Protein AF-A0A2M7T6T7-F1 (afdb_monomer_lite)

pLDDT: mean 86.59, std 16.31, range [32.03, 98.5]

Organism: NCBI:txid1973895

Structure (mmCIF, N/CA/C/O backbone):
data_AF-A0A2M7T6T7-F1
#
_entry.id   AF-A0A2M7T6T7-F1
#
loop_
_atom_site.group_PDB
_atom_site.id
_atom_site.type_symbol
_atom_site.label_atom_id
_atom_site.label_alt_id
_atom_site.label_comp_id
_atom_site.label_asym_id
_atom_site.label_entity_id
_atom_site.label_seq_id
_atom_site.pdbx_PDB_ins_code
_atom_site.Cartn_x
_atom_site.Cartn_y
_atom_site.Cartn_z
_atom_site.occupancy
_atom_site.B_iso_or_equiv
_atom_site.auth_seq_id
_atom_site.auth_comp_id
_atom_site.auth_asym_id
_atom_site.auth_atom_id
_atom_site.pdbx_PDB_model_num
ATOM 1 N N . MET A 1 1 ? 26.598 -5.540 -12.749 1.00 89.06 1 MET A N 1
ATOM 2 C CA . MET A 1 1 ? 27.228 -5.932 -11.466 1.00 89.06 1 MET A CA 1
ATOM 3 C C . MET A 1 1 ? 27.464 -4.712 -10.581 1.00 89.06 1 MET A C 1
ATOM 5 O O . MET A 1 1 ? 27.895 -3.684 -11.086 1.00 89.06 1 MET A O 1
ATOM 9 N N . ILE A 1 2 ? 27.195 -4.825 -9.278 1.00 93.62 2 ILE A N 1
ATOM 10 C CA . ILE A 1 2 ? 27.361 -3.770 -8.261 1.00 93.62 2 ILE A CA 1
ATOM 11 C C . ILE A 1 2 ? 28.277 -4.297 -7.150 1.00 93.62 2 ILE A C 1
ATOM 13 O O . ILE A 1 2 ? 28.173 -5.461 -6.772 1.00 93.62 2 ILE A O 1
ATOM 17 N N . ARG A 1 3 ? 29.182 -3.461 -6.634 1.00 94.56 3 ARG A N 1
ATOM 18 C CA . ARG A 1 3 ? 30.083 -3.797 -5.521 1.00 94.56 3 ARG A CA 1
ATOM 19 C C . ARG A 1 3 ? 29.705 -2.957 -4.305 1.00 94.56 3 ARG A C 1
ATOM 21 O O . ARG A 1 3 ? 29.697 -1.737 -4.412 1.00 94.56 3 ARG A O 1
ATOM 28 N N . PHE A 1 4 ? 29.449 -3.608 -3.176 1.00 93.88 4 PHE A N 1
ATOM 29 C CA . PHE A 1 4 ? 29.217 -2.954 -1.891 1.00 93.88 4 PHE A CA 1
ATOM 30 C C . PHE A 1 4 ? 30.425 -3.143 -0.972 1.00 93.88 4 PHE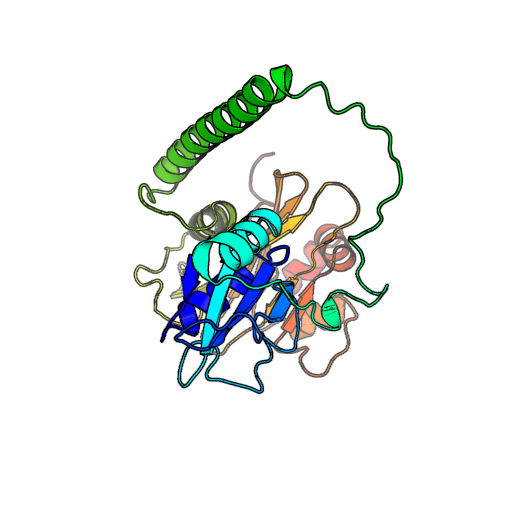 A C 1
ATOM 32 O O . PHE A 1 4 ? 30.908 -4.266 -0.786 1.00 93.88 4 PHE A O 1
ATOM 39 N N . GLU A 1 5 ? 30.903 -2.033 -0.416 1.00 92.12 5 GLU A N 1
ATOM 40 C CA . GLU A 1 5 ? 32.038 -1.936 0.500 1.00 92.12 5 GLU A CA 1
ATOM 41 C C . GLU A 1 5 ? 31.729 -0.834 1.522 1.00 92.12 5 GLU A C 1
ATOM 43 O O . GLU A 1 5 ? 31.463 0.297 1.130 1.00 92.12 5 GLU A O 1
ATOM 48 N N . ASN A 1 6 ? 31.776 -1.157 2.817 1.00 88.75 6 ASN A N 1
ATOM 49 C CA . ASN A 1 6 ? 31.400 -0.268 3.925 1.00 88.75 6 ASN A CA 1
ATOM 50 C C . ASN A 1 6 ? 29.967 0.298 3.865 1.00 88.75 6 ASN A C 1
ATOM 52 O O . ASN A 1 6 ? 29.710 1.360 4.426 1.00 88.75 6 ASN A O 1
ATOM 56 N N . ASP A 1 7 ? 29.040 -0.407 3.219 1.00 89.94 7 ASP A N 1
ATOM 57 C CA . ASP A 1 7 ? 27.652 0.023 3.046 1.00 89.94 7 ASP A CA 1
ATOM 58 C C . ASP A 1 7 ? 26.679 -1.160 3.170 1.00 89.94 7 ASP A C 1
ATOM 60 O O . ASP A 1 7 ? 26.145 -1.700 2.195 1.00 89.94 7 ASP A O 1
ATOM 64 N N . ASP A 1 8 ? 26.478 -1.596 4.415 1.00 88.38 8 ASP A N 1
ATOM 65 C CA . ASP A 1 8 ? 25.561 -2.689 4.739 1.00 88.38 8 ASP A CA 1
ATOM 66 C C . ASP A 1 8 ? 24.109 -2.325 4.411 1.00 88.38 8 ASP A C 1
ATOM 68 O O . ASP A 1 8 ? 23.347 -3.193 3.991 1.00 88.38 8 ASP A O 1
ATOM 72 N N . ASN A 1 9 ? 23.731 -1.052 4.556 1.00 87.75 9 ASN A N 1
ATOM 73 C CA . ASN A 1 9 ? 22.364 -0.595 4.324 1.00 87.75 9 ASN A CA 1
ATOM 74 C C . ASN A 1 9 ? 21.996 -0.677 2.840 1.00 87.75 9 ASN A C 1
ATOM 76 O O . ASN A 1 9 ? 20.943 -1.223 2.499 1.00 87.75 9 ASN A O 1
ATOM 80 N N . ALA A 1 10 ? 22.864 -0.193 1.948 1.00 85.88 10 ALA A N 1
ATOM 81 C CA . ALA A 1 10 ? 22.625 -0.291 0.512 1.00 85.88 10 ALA A CA 1
ATOM 82 C C . ALA A 1 10 ? 22.675 -1.745 0.029 1.00 85.88 10 ALA A C 1
ATOM 84 O O . ALA A 1 10 ? 21.872 -2.139 -0.817 1.00 85.88 10 ALA A O 1
ATOM 85 N N . TYR A 1 11 ? 23.558 -2.567 0.603 1.00 92.81 11 TYR A N 1
ATOM 86 C CA . TYR A 1 11 ? 23.600 -3.997 0.310 1.00 92.81 11 TYR A CA 1
ATOM 87 C C . TYR A 1 11 ? 22.307 -4.716 0.723 1.00 92.81 11 TYR A C 1
ATOM 89 O O . TYR A 1 11 ? 21.740 -5.451 -0.084 1.00 92.81 11 TYR A O 1
ATOM 97 N N . LEU A 1 12 ? 21.808 -4.494 1.944 1.00 90.81 12 LEU A N 1
ATOM 98 C CA . LEU A 1 12 ? 20.558 -5.103 2.412 1.00 90.81 12 LEU A CA 1
ATOM 99 C C . LEU A 1 12 ? 19.360 -4.627 1.582 1.00 90.81 12 LEU A C 1
ATOM 101 O O . LEU A 1 12 ? 18.568 -5.456 1.140 1.00 90.81 12 LEU A O 1
ATOM 105 N N . SER A 1 13 ? 19.300 -3.331 1.261 1.00 89.31 13 SER A N 1
ATOM 106 C CA . SER A 1 13 ? 18.282 -2.776 0.357 1.00 89.31 13 SER A CA 1
ATOM 107 C C . SER A 1 13 ? 18.338 -3.440 -1.024 1.00 89.31 13 SER A C 1
ATOM 109 O O . SER A 1 13 ? 17.310 -3.748 -1.627 1.00 89.31 13 SER A O 1
ATOM 111 N N . TRP A 1 14 ? 19.544 -3.716 -1.536 1.00 93.50 14 TRP A N 1
ATOM 112 C CA . TRP A 1 14 ? 19.712 -4.429 -2.799 1.00 93.50 14 TRP A CA 1
ATOM 113 C C . TRP A 1 14 ? 19.166 -5.857 -2.727 1.00 93.50 14 TRP A C 1
ATOM 115 O O . TRP A 1 14 ? 18.502 -6.276 -3.671 1.00 93.50 14 TRP A O 1
ATOM 125 N N . LEU A 1 15 ? 19.387 -6.592 -1.631 1.00 90.19 15 LEU A N 1
ATOM 126 C CA . LEU A 1 15 ? 18.824 -7.939 -1.462 1.00 90.19 15 LEU A CA 1
ATOM 127 C C . LEU A 1 15 ? 17.291 -7.932 -1.479 1.00 90.19 15 LEU A C 1
ATOM 129 O O . LEU A 1 15 ? 16.695 -8.799 -2.116 1.00 90.19 15 LEU A O 1
ATOM 133 N N . GLU A 1 16 ? 16.669 -6.963 -0.804 1.00 88.62 16 GLU A N 1
ATOM 134 C CA . GLU A 1 16 ? 15.207 -6.819 -0.743 1.00 88.62 16 GLU A CA 1
ATOM 135 C C . GLU A 1 16 ? 14.606 -6.528 -2.120 1.00 88.62 16 GLU A C 1
ATOM 137 O O . GLU A 1 16 ? 13.620 -7.149 -2.513 1.00 88.62 16 GLU A O 1
ATOM 142 N N . MET A 1 17 ? 15.243 -5.646 -2.894 1.00 83.25 17 MET A N 1
ATOM 143 C CA . MET A 1 17 ? 14.801 -5.307 -4.250 1.00 83.25 17 MET A CA 1
ATOM 144 C C . MET A 1 17 ? 15.094 -6.405 -5.285 1.00 83.25 17 MET A C 1
ATOM 146 O O . MET A 1 17 ? 14.507 -6.399 -6.365 1.00 83.25 17 MET A O 1
ATOM 150 N N . ASN A 1 18 ? 16.006 -7.340 -4.992 1.00 86.31 18 ASN A N 1
ATOM 151 C CA . ASN A 1 18 ? 16.518 -8.316 -5.959 1.00 86.31 18 ASN A CA 1
ATOM 152 C C . ASN A 1 18 ? 16.485 -9.759 -5.412 1.00 86.31 18 ASN A C 1
ATOM 154 O O . ASN A 1 18 ? 17.525 -10.422 -5.372 1.00 86.31 18 ASN A O 1
ATOM 158 N N . PRO A 1 19 ? 15.314 -10.307 -5.029 1.00 88.94 19 PRO A N 1
ATOM 159 C CA . PRO A 1 19 ? 15.222 -11.610 -4.357 1.00 88.94 19 PRO A CA 1
ATOM 160 C C . PRO A 1 19 ? 15.710 -12.797 -5.207 1.00 88.94 19 PRO A C 1
ATOM 162 O O . PRO A 1 19 ? 16.133 -13.820 -4.659 1.00 88.94 19 PRO A O 1
ATOM 165 N N . SER A 1 20 ? 15.688 -12.667 -6.537 1.00 85.19 20 SER A N 1
ATOM 166 C CA . SER A 1 20 ? 16.219 -13.649 -7.496 1.00 85.19 20 SER A CA 1
ATOM 167 C C . SER A 1 20 ? 17.680 -13.402 -7.901 1.00 85.19 20 SER A C 1
ATOM 169 O O . SER A 1 20 ? 18.218 -14.142 -8.724 1.00 85.19 20 SER A O 1
ATOM 171 N N . GLY A 1 21 ? 18.330 -12.381 -7.336 1.00 91.69 21 GLY A N 1
ATOM 172 C CA . GLY A 1 21 ? 19.705 -12.009 -7.649 1.00 91.69 21 GLY A CA 1
ATOM 173 C C . GLY A 1 21 ? 20.760 -12.950 -7.064 1.00 91.69 21 GLY A C 1
ATOM 174 O O . GLY A 1 21 ? 20.482 -13.864 -6.281 1.00 91.69 21 GLY A O 1
ATOM 175 N N . PHE A 1 22 ? 22.011 -12.690 -7.429 1.00 96.25 22 PHE A N 1
ATOM 176 C CA . PHE A 1 22 ? 23.188 -13.443 -7.016 1.00 96.25 22 PHE A CA 1
ATOM 177 C C . PHE A 1 22 ? 24.194 -12.541 -6.312 1.00 96.25 22 PHE A C 1
ATOM 179 O O . PHE A 1 22 ? 24.406 -11.390 -6.698 1.00 96.25 22 PHE A O 1
ATOM 186 N N . VAL A 1 23 ? 24.858 -13.097 -5.303 1.00 97.06 23 VAL A N 1
ATOM 187 C CA . VAL A 1 23 ? 25.840 -12.385 -4.484 1.00 97.06 23 VAL A CA 1
ATOM 188 C C . VAL A 1 23 ? 27.099 -13.223 -4.363 1.00 97.06 23 VAL A C 1
ATOM 190 O O . VAL A 1 23 ? 27.044 -14.376 -3.936 1.00 97.06 23 VAL A O 1
ATOM 193 N N . VAL A 1 24 ? 28.244 -12.633 -4.689 1.00 97.25 24 VAL A N 1
ATOM 194 C CA . VAL A 1 24 ? 29.552 -13.168 -4.318 1.00 97.25 24 VAL A CA 1
ATOM 195 C C . VAL A 1 24 ? 29.993 -12.507 -3.022 1.00 97.25 24 VAL A C 1
ATOM 197 O O . VAL A 1 24 ? 30.137 -11.287 -2.953 1.00 97.25 24 VAL A O 1
ATOM 200 N N . ASN A 1 25 ? 30.214 -13.323 -1.999 1.00 95.88 25 ASN A N 1
ATOM 201 C CA . ASN A 1 25 ? 30.942 -12.937 -0.803 1.00 95.88 25 ASN A CA 1
ATOM 202 C C . ASN A 1 25 ? 32.435 -13.197 -1.018 1.00 95.88 25 ASN A C 1
ATOM 204 O O . ASN A 1 25 ? 32.828 -14.336 -1.284 1.00 95.88 25 ASN A O 1
ATOM 208 N N . CYS A 1 26 ? 33.256 -12.162 -0.880 1.00 93.69 26 CYS A N 1
ATOM 209 C CA . CYS A 1 26 ? 34.708 -12.267 -0.992 1.00 93.69 26 CYS A CA 1
ATOM 210 C C . CYS A 1 26 ? 35.413 -11.252 -0.086 1.00 93.69 26 CYS A C 1
ATOM 212 O O . CYS A 1 26 ? 34.780 -10.359 0.474 1.00 93.69 26 CYS A O 1
ATOM 214 N N . GLU A 1 27 ? 36.723 -11.414 0.086 1.00 92.38 27 GLU A N 1
ATOM 215 C CA . GLU A 1 27 ? 37.556 -10.457 0.822 1.00 92.38 27 GLU A CA 1
ATOM 216 C C . GLU A 1 27 ? 37.630 -9.101 0.096 1.00 92.38 27 GLU A C 1
ATOM 218 O O . GLU A 1 27 ? 37.475 -9.039 -1.128 1.00 92.38 27 GLU A O 1
ATOM 223 N N . ARG A 1 28 ? 37.934 -8.016 0.829 1.00 89.88 28 ARG A N 1
ATOM 224 C CA . ARG A 1 28 ? 38.104 -6.654 0.272 1.00 89.88 28 ARG A CA 1
ATOM 225 C C . ARG A 1 28 ? 38.995 -6.605 -0.954 1.00 89.88 28 ARG A C 1
ATOM 227 O O . ARG A 1 28 ? 38.689 -5.878 -1.900 1.00 89.88 28 ARG A O 1
ATOM 234 N N . ASN A 1 29 ? 40.076 -7.376 -0.897 1.00 91.00 29 ASN A N 1
ATOM 235 C CA . ASN A 1 29 ? 40.926 -7.683 -2.028 1.00 91.00 29 ASN A CA 1
ATOM 236 C C . ASN A 1 29 ? 40.618 -9.122 -2.475 1.00 91.00 29 ASN A C 1
ATOM 238 O O . ASN A 1 29 ? 41.132 -10.058 -1.858 1.00 91.00 29 ASN A O 1
ATOM 242 N N . PRO A 1 30 ? 39.747 -9.322 -3.483 1.00 93.00 30 PRO A N 1
ATOM 243 C CA . PRO A 1 30 ? 39.288 -10.649 -3.869 1.00 93.00 30 PRO A CA 1
ATOM 244 C C . PRO A 1 30 ? 40.453 -11.560 -4.242 1.00 93.00 30 PRO A C 1
ATOM 246 O O . PRO A 1 30 ? 41.302 -11.198 -5.055 1.00 93.00 30 PRO A O 1
ATOM 249 N N . LYS A 1 31 ? 40.465 -12.769 -3.682 1.00 92.25 31 LYS A N 1
ATOM 250 C CA . LYS A 1 31 ? 41.465 -13.795 -3.988 1.00 92.25 31 LYS A CA 1
ATOM 251 C C . LYS A 1 31 ? 40.818 -14.939 -4.767 1.00 92.25 31 LYS A C 1
ATOM 253 O O . LYS A 1 31 ? 39.682 -15.301 -4.454 1.00 92.25 31 LYS A O 1
ATOM 258 N N . PRO A 1 32 ? 41.534 -15.577 -5.712 1.00 92.31 32 PRO A N 1
ATOM 259 C CA . PRO A 1 32 ? 40.993 -16.673 -6.518 1.00 92.31 32 PRO A CA 1
ATOM 260 C C . PRO A 1 32 ? 40.346 -17.819 -5.730 1.00 92.31 32 PRO A C 1
ATOM 262 O O . PRO A 1 32 ? 39.422 -18.458 -6.224 1.00 92.31 32 PRO A O 1
ATOM 265 N N . HIS A 1 33 ? 40.832 -18.094 -4.516 1.00 91.38 33 HIS A N 1
ATOM 266 C CA . HIS A 1 33 ? 40.404 -19.238 -3.710 1.00 91.38 33 HIS A CA 1
ATOM 267 C C . HIS A 1 33 ? 39.197 -18.961 -2.801 1.00 91.38 33 HIS A C 1
ATOM 269 O O . HIS A 1 33 ? 38.687 -19.904 -2.196 1.00 91.38 33 HIS A O 1
ATOM 275 N N . TYR A 1 34 ? 38.738 -17.707 -2.690 1.00 92.75 34 TYR A N 1
ATOM 276 C CA . TYR A 1 34 ? 37.613 -17.335 -1.829 1.00 92.75 34 TYR A CA 1
ATOM 277 C C . TYR A 1 34 ? 36.631 -16.399 -2.546 1.00 92.75 34 TYR A C 1
ATOM 279 O O . TYR A 1 34 ? 36.646 -15.178 -2.382 1.00 92.75 34 TYR A O 1
ATOM 287 N N . LEU A 1 35 ? 35.760 -17.007 -3.356 1.00 95.44 35 LEU A N 1
ATOM 288 C CA . LEU A 1 35 ? 34.689 -16.346 -4.106 1.00 95.44 35 LEU A CA 1
ATOM 289 C C . LEU A 1 35 ? 33.374 -17.109 -3.897 1.00 95.44 35 LEU A C 1
ATOM 291 O O . LEU A 1 35 ? 32.955 -17.900 -4.744 1.00 95.44 35 LEU A O 1
ATOM 295 N N . MET A 1 36 ? 32.732 -16.918 -2.744 1.00 96.19 36 MET A N 1
ATOM 296 C CA . MET A 1 36 ? 31.560 -17.705 -2.352 1.00 96.19 36 MET A CA 1
ATOM 297 C C . MET A 1 36 ? 30.279 -17.142 -2.976 1.00 96.19 36 MET A C 1
ATOM 299 O O . MET A 1 36 ? 29.873 -16.027 -2.668 1.00 96.19 36 MET A O 1
ATOM 303 N N . LEU A 1 37 ? 29.617 -17.923 -3.825 1.00 96.19 37 LEU A N 1
ATOM 304 C CA . LEU A 1 37 ? 28.392 -17.555 -4.530 1.00 96.19 37 LEU A CA 1
ATOM 305 C C . LEU A 1 37 ? 27.136 -17.973 -3.757 1.00 96.19 37 LEU A C 1
ATOM 307 O O . LEU A 1 37 ? 26.978 -19.130 -3.362 1.00 96.19 37 LEU A O 1
ATOM 311 N N . HIS A 1 38 ? 26.204 -17.037 -3.634 1.00 95.38 38 HIS A N 1
ATOM 312 C CA . HIS A 1 38 ? 24.911 -17.183 -2.983 1.00 95.38 38 HIS A CA 1
ATOM 313 C C . HIS A 1 38 ? 23.775 -16.679 -3.885 1.00 95.38 38 HIS A C 1
ATOM 315 O O . HIS A 1 38 ? 23.988 -15.818 -4.738 1.00 95.38 38 HIS A O 1
ATOM 321 N N . THR A 1 39 ? 22.553 -17.154 -3.632 1.00 93.56 39 THR A N 1
ATOM 322 C CA . THR A 1 39 ? 21.327 -16.425 -3.995 1.00 93.56 39 THR A CA 1
ATOM 323 C C . THR A 1 39 ? 21.120 -15.243 -3.047 1.00 93.56 39 THR A C 1
ATOM 325 O O . THR A 1 39 ? 21.512 -15.325 -1.881 1.00 93.56 39 THR A O 1
ATOM 328 N N . ALA A 1 40 ? 20.451 -14.181 -3.497 1.00 92.88 40 ALA A N 1
ATOM 329 C CA . ALA A 1 40 ? 20.101 -13.031 -2.659 1.00 92.88 40 ALA A CA 1
ATOM 330 C C . ALA A 1 40 ? 19.228 -13.422 -1.449 1.00 92.88 40 ALA A C 1
ATOM 332 O O . ALA A 1 40 ? 19.389 -12.894 -0.353 1.00 92.88 40 ALA A O 1
ATOM 333 N N . SER A 1 41 ? 18.386 -14.447 -1.602 1.00 88.94 41 SER A N 1
ATOM 334 C CA . SER A 1 41 ? 17.572 -15.033 -0.528 1.00 88.94 41 SER A CA 1
ATOM 335 C C . SER A 1 41 ? 18.351 -15.898 0.480 1.00 88.94 41 SER A C 1
ATOM 337 O O . SER A 1 41 ? 17.767 -16.490 1.392 1.00 88.94 41 SER A O 1
ATOM 339 N N . CYS A 1 42 ? 19.672 -16.038 0.341 1.00 90.38 42 CYS A N 1
ATOM 340 C CA . CYS A 1 42 ? 20.448 -16.921 1.201 1.00 90.38 42 CYS A CA 1
ATOM 341 C C . CYS A 1 42 ? 20.556 -16.381 2.635 1.00 90.38 42 CYS A C 1
ATOM 343 O O . CYS A 1 42 ? 21.309 -15.453 2.916 1.00 90.38 42 CYS A O 1
ATOM 345 N N . ARG A 1 43 ? 19.935 -17.089 3.585 1.00 88.12 43 ARG A N 1
ATOM 346 C CA . ARG A 1 43 ? 19.972 -16.766 5.026 1.00 88.12 43 ARG A CA 1
ATOM 347 C C . ARG A 1 43 ? 21.368 -16.560 5.635 1.00 88.12 43 ARG A C 1
ATOM 349 O O . ARG A 1 43 ? 21.481 -15.978 6.706 1.00 88.12 43 ARG A O 1
ATOM 356 N N . HIS A 1 44 ? 22.437 -17.084 5.025 1.00 86.94 44 HIS A N 1
ATOM 357 C CA . HIS A 1 44 ? 23.802 -16.901 5.540 1.00 86.94 44 HIS A CA 1
ATOM 358 C C . HIS A 1 44 ? 24.356 -15.497 5.274 1.00 86.94 44 HIS A C 1
ATOM 360 O O . HIS A 1 44 ? 25.330 -15.120 5.920 1.00 86.94 44 HIS A O 1
ATOM 366 N N . ILE A 1 45 ? 23.752 -14.750 4.346 1.00 89.06 45 ILE A N 1
ATOM 367 C CA . ILE A 1 45 ? 24.196 -13.417 3.919 1.00 89.06 45 ILE A CA 1
ATOM 368 C C . ILE A 1 45 ? 23.137 -12.324 4.139 1.00 89.06 45 ILE A C 1
ATOM 370 O O . ILE A 1 45 ? 23.332 -11.208 3.665 1.00 89.06 45 ILE A O 1
ATOM 374 N N . SER A 1 46 ? 22.031 -12.661 4.812 1.00 85.31 46 SER A N 1
ATOM 375 C CA . SER A 1 46 ? 20.872 -11.782 5.030 1.00 85.31 46 SER A CA 1
ATOM 376 C C . SER A 1 46 ? 20.221 -11.925 6.417 1.00 85.31 46 SER A C 1
ATOM 378 O O . SER A 1 46 ? 19.170 -11.350 6.677 1.00 85.31 46 SER A O 1
ATOM 380 N N . THR A 1 47 ? 20.800 -12.718 7.330 1.00 81.88 47 THR A N 1
ATOM 381 C CA . THR A 1 47 ? 20.198 -12.952 8.657 1.00 81.88 47 THR A CA 1
ATOM 382 C C . THR A 1 47 ? 20.329 -11.742 9.580 1.00 81.88 47 THR A C 1
ATOM 384 O O . THR A 1 47 ? 21.435 -11.309 9.870 1.00 81.88 47 THR A O 1
ATOM 387 N N . SER A 1 48 ? 19.232 -11.284 10.181 1.00 75.44 48 SER A N 1
ATOM 388 C CA . SER A 1 48 ? 19.237 -10.184 11.163 1.00 75.44 48 SER A CA 1
ATOM 389 C C . SER A 1 48 ? 20.086 -10.442 12.418 1.00 75.44 48 SER A C 1
ATOM 391 O O . SER A 1 48 ? 20.348 -9.530 13.193 1.00 75.44 48 SER A O 1
ATOM 393 N N . LYS A 1 49 ? 20.543 -11.684 12.630 1.00 76.19 49 LYS A N 1
ATOM 394 C CA . LYS A 1 49 ? 21.416 -12.073 13.751 1.00 76.19 49 LYS A CA 1
ATOM 395 C C . LYS A 1 49 ? 22.893 -11.736 13.534 1.00 76.19 49 LYS A C 1
ATOM 397 O O . LYS A 1 49 ? 23.708 -12.021 14.409 1.00 76.19 49 LYS A O 1
ATOM 402 N N . ARG A 1 50 ? 23.267 -11.236 12.355 1.00 78.25 50 ARG A N 1
ATOM 403 C CA . ARG A 1 50 ? 24.640 -10.849 12.016 1.00 78.25 50 ARG A CA 1
ATOM 404 C C . ARG A 1 50 ? 24.643 -9.454 11.404 1.00 78.25 50 ARG A C 1
ATOM 406 O O . ARG A 1 50 ? 23.684 -9.048 10.756 1.00 78.25 50 ARG A O 1
ATOM 413 N N . SER A 1 51 ? 25.749 -8.759 11.602 1.00 74.94 51 SER A N 1
ATOM 414 C CA . SER A 1 51 ? 26.076 -7.479 10.980 1.00 74.94 51 SER A CA 1
ATOM 415 C C . SER A 1 51 ? 27.442 -7.589 10.302 1.00 74.94 51 SER A C 1
ATOM 417 O O . SER A 1 51 ? 28.078 -8.647 10.356 1.00 74.94 51 SER A O 1
ATOM 419 N N . ASN A 1 52 ? 27.903 -6.501 9.690 1.00 81.25 52 ASN A N 1
ATOM 420 C CA . ASN A 1 52 ? 29.178 -6.412 8.989 1.00 81.25 52 ASN A CA 1
ATOM 421 C C . ASN A 1 52 ? 29.216 -7.240 7.705 1.00 81.25 52 ASN A C 1
ATOM 423 O O . ASN A 1 52 ? 30.088 -8.082 7.490 1.00 81.25 52 ASN A O 1
ATOM 427 N N . TRP A 1 53 ? 28.223 -7.015 6.850 1.00 83.12 53 TRP A N 1
ATOM 428 C CA . TRP A 1 53 ? 28.101 -7.706 5.570 1.00 83.12 53 TRP A CA 1
ATOM 429 C C . TRP A 1 53 ? 29.141 -7.236 4.560 1.00 83.12 53 TRP A C 1
ATOM 431 O O . TRP A 1 53 ? 29.632 -8.030 3.764 1.00 83.12 53 TRP A O 1
ATOM 441 N N . THR A 1 54 ? 29.456 -5.953 4.589 1.00 76.31 54 THR A N 1
ATOM 442 C CA . THR A 1 54 ? 30.345 -5.248 3.663 1.00 76.31 54 THR A CA 1
ATOM 443 C C . THR A 1 54 ? 31.405 -4.430 4.407 1.00 76.31 54 THR A C 1
ATOM 445 O O . THR A 1 54 ? 32.241 -3.777 3.781 1.00 76.31 54 THR A O 1
ATOM 448 N N . THR A 1 55 ? 31.357 -4.425 5.743 1.00 74.12 55 THR A N 1
ATOM 449 C CA . THR A 1 55 ? 32.367 -3.831 6.625 1.00 74.12 55 THR A CA 1
ATOM 450 C C . THR A 1 55 ? 33.348 -4.915 7.107 1.00 74.12 55 THR A C 1
ATOM 452 O O . THR A 1 55 ? 33.153 -6.110 6.884 1.00 74.12 55 THR A O 1
ATOM 455 N N . ASN A 1 56 ? 34.448 -4.513 7.753 1.00 81.19 56 ASN A N 1
ATOM 456 C CA . ASN A 1 56 ? 35.580 -5.388 8.107 1.00 81.19 56 ASN A CA 1
ATOM 457 C C . ASN A 1 56 ? 36.260 -6.007 6.877 1.00 81.19 56 ASN A C 1
ATOM 459 O O . ASN A 1 56 ? 36.650 -5.261 5.989 1.00 81.19 56 ASN A O 1
ATOM 463 N N . GLU A 1 57 ? 36.470 -7.321 6.821 1.00 82.69 57 GLU A N 1
ATOM 464 C CA . GLU A 1 57 ? 37.338 -7.964 5.821 1.00 82.69 57 GLU A CA 1
ATOM 465 C C . GLU A 1 57 ? 36.637 -8.303 4.498 1.00 82.69 57 GLU A C 1
ATOM 467 O O . GLU A 1 57 ? 37.310 -8.667 3.533 1.00 82.69 57 GLU A O 1
ATOM 472 N N . TYR A 1 58 ? 35.310 -8.162 4.420 1.00 86.62 58 TYR A N 1
ATOM 473 C CA . TYR A 1 58 ? 34.511 -8.667 3.302 1.00 86.62 58 TYR A CA 1
ATOM 474 C C . TYR A 1 58 ? 33.832 -7.562 2.497 1.00 86.62 58 TYR A C 1
ATOM 476 O O . TYR A 1 58 ? 33.451 -6.520 3.020 1.00 86.62 58 TYR A O 1
ATOM 484 N N . ILE A 1 59 ? 33.640 -7.836 1.210 1.00 93.25 59 ILE A N 1
ATOM 485 C CA . ILE A 1 59 ? 32.807 -7.060 0.290 1.00 93.25 59 ILE A CA 1
ATOM 486 C C . ILE A 1 59 ? 31.775 -7.975 -0.366 1.00 93.25 59 ILE A C 1
ATOM 488 O O . ILE A 1 59 ? 31.893 -9.208 -0.355 1.00 93.25 59 ILE A O 1
ATOM 492 N N . LYS A 1 60 ? 30.766 -7.360 -0.983 1.00 95.00 60 LYS A N 1
ATOM 493 C CA . LYS A 1 60 ? 29.720 -8.072 -1.720 1.00 95.00 60 LYS A CA 1
ATOM 494 C C . LYS A 1 60 ? 29.711 -7.623 -3.165 1.00 95.00 60 LYS A C 1
ATOM 496 O O . LYS A 1 60 ? 29.613 -6.432 -3.448 1.00 95.00 60 LYS A O 1
ATOM 501 N N . VAL A 1 61 ? 29.784 -8.579 -4.081 1.00 96.50 61 VAL A N 1
ATOM 502 C CA . VAL A 1 61 ? 29.665 -8.320 -5.517 1.00 96.50 61 VAL A CA 1
ATOM 503 C C . VAL A 1 61 ? 28.368 -8.945 -6.005 1.00 96.50 61 VAL A C 1
ATOM 505 O O . VAL A 1 61 ? 28.206 -10.162 -5.979 1.00 96.50 61 VAL A O 1
ATOM 508 N N . CYS A 1 62 ? 27.425 -8.103 -6.405 1.00 96.19 62 CYS A N 1
ATOM 509 C CA . CYS A 1 62 ? 26.039 -8.466 -6.655 1.00 96.19 62 CYS A CA 1
ATOM 510 C C . CYS A 1 62 ? 25.695 -8.328 -8.142 1.00 96.19 62 CYS A C 1
ATOM 512 O O . CYS A 1 62 ? 26.170 -7.415 -8.827 1.00 96.19 62 CYS A O 1
ATOM 514 N N . SER A 1 63 ? 24.865 -9.227 -8.664 1.00 93.94 63 SER A N 1
ATOM 515 C CA . SER A 1 63 ? 24.294 -9.113 -10.008 1.00 93.94 63 SER A CA 1
ATOM 516 C C . SER A 1 63 ? 22.996 -9.907 -10.125 1.00 93.94 63 SER A C 1
ATOM 518 O O . SER A 1 63 ? 22.799 -10.892 -9.419 1.00 93.94 63 SER A O 1
ATOM 520 N N . MET A 1 64 ? 22.138 -9.506 -11.060 1.00 92.31 64 MET A N 1
ATOM 521 C CA . MET A 1 64 ? 20.996 -10.312 -11.499 1.00 92.31 64 MET A CA 1
ATOM 522 C C . MET A 1 64 ? 21.401 -11.448 -12.446 1.00 92.31 64 MET A C 1
ATOM 524 O O . MET A 1 64 ? 20.625 -12.375 -12.651 1.00 92.31 64 MET A O 1
ATOM 528 N N . ASP A 1 65 ? 22.620 -11.418 -12.993 1.00 87.56 65 ASP A N 1
ATOM 529 C CA . ASP A 1 65 ? 23.148 -12.452 -13.880 1.00 87.56 65 ASP A CA 1
ATOM 530 C C . ASP A 1 65 ? 24.386 -13.131 -13.277 1.00 87.56 65 ASP A C 1
ATOM 532 O O . ASP A 1 65 ? 25.462 -12.545 -13.129 1.00 87.56 65 ASP A O 1
ATOM 536 N N . MET A 1 66 ? 24.255 -14.424 -12.977 1.00 90.50 66 MET A N 1
ATOM 537 C CA . MET A 1 66 ? 25.360 -15.254 -12.499 1.00 90.50 66 MET A CA 1
ATOM 538 C C . MET A 1 66 ? 26.520 -15.325 -13.511 1.00 90.50 66 MET A C 1
ATOM 540 O O . MET A 1 66 ? 27.675 -15.472 -13.103 1.00 90.50 66 MET A O 1
ATOM 544 N N . HIS A 1 67 ? 26.264 -15.236 -14.820 1.00 87.69 67 HIS A N 1
ATOM 545 C CA . HIS A 1 67 ? 27.325 -15.291 -15.832 1.00 87.69 67 HIS A CA 1
ATOM 546 C C . HIS A 1 67 ? 28.219 -14.057 -15.784 1.00 87.69 67 HIS A C 1
ATOM 548 O O . HIS A 1 67 ? 29.433 -14.188 -15.947 1.00 87.69 67 HIS A O 1
ATOM 554 N N . GLU A 1 68 ? 27.652 -12.883 -15.504 1.00 91.69 68 GLU A N 1
ATOM 555 C CA . GLU A 1 68 ? 28.412 -11.654 -15.275 1.00 91.69 68 GLU A CA 1
ATOM 556 C C . GLU A 1 68 ? 29.402 -11.831 -14.109 1.00 91.69 68 GLU A C 1
ATOM 558 O O . GLU A 1 68 ? 30.591 -11.536 -14.250 1.00 91.69 68 GLU A O 1
ATOM 563 N N . LEU A 1 69 ? 28.952 -12.428 -12.999 1.00 94.00 69 LEU A N 1
ATOM 564 C CA . LEU A 1 69 ? 29.796 -12.721 -11.833 1.00 94.00 69 LEU A CA 1
ATOM 565 C C . LEU A 1 69 ? 30.877 -13.766 -12.143 1.00 94.00 69 LEU A C 1
ATOM 567 O O . LEU A 1 69 ? 32.019 -13.620 -11.708 1.00 94.00 69 LEU A O 1
ATOM 571 N N . LYS A 1 70 ? 30.557 -14.801 -12.933 1.00 93.38 70 LYS A N 1
ATOM 572 C CA . LYS A 1 70 ? 31.540 -15.807 -13.383 1.00 93.38 70 LYS A CA 1
ATOM 573 C C . LYS A 1 70 ? 32.621 -15.188 -14.268 1.00 93.38 70 LYS A C 1
ATOM 575 O O . LYS A 1 70 ? 33.801 -15.490 -14.095 1.00 93.38 70 LYS A O 1
ATOM 580 N N . LYS A 1 71 ? 32.233 -14.314 -15.205 1.00 93.25 71 LYS A N 1
ATOM 581 C CA . LYS A 1 71 ? 33.177 -13.583 -16.065 1.00 93.25 71 LYS A CA 1
ATOM 582 C C . LYS A 1 71 ? 34.086 -12.682 -15.238 1.00 93.25 71 LYS A C 1
ATOM 584 O O . LYS A 1 71 ? 35.291 -12.675 -15.471 1.00 93.25 71 LYS A O 1
ATOM 589 N N . TRP A 1 72 ? 33.535 -11.969 -14.257 1.00 95.44 72 TRP A N 1
ATOM 590 C CA . TRP A 1 72 ? 34.321 -11.145 -13.340 1.00 95.44 72 TRP A CA 1
ATOM 591 C C . TRP A 1 72 ? 35.319 -11.978 -12.522 1.00 95.44 72 TRP A C 1
ATOM 593 O O . TRP A 1 72 ? 36.504 -11.645 -12.502 1.00 95.44 72 TRP A O 1
ATOM 603 N N . ALA A 1 73 ? 34.873 -13.085 -11.922 1.0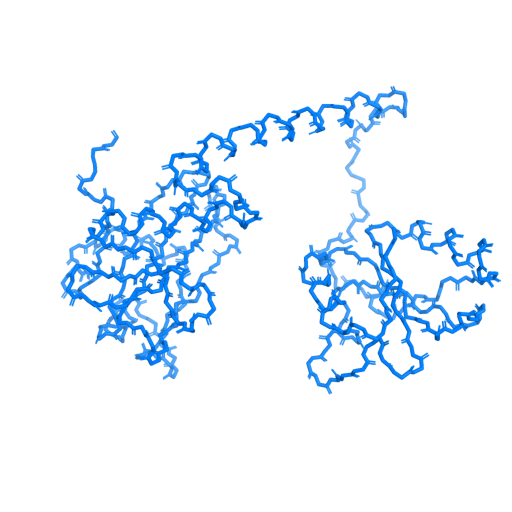0 95.56 73 ALA A N 1
ATOM 604 C CA . ALA A 1 73 ? 35.724 -13.976 -11.135 1.00 95.56 73 ALA A CA 1
ATOM 605 C C . ALA A 1 73 ? 36.916 -14.491 -11.953 1.00 95.56 73 ALA A C 1
ATOM 607 O O . ALA A 1 73 ? 38.066 -14.347 -11.539 1.00 95.56 73 ALA A O 1
ATOM 608 N N . LYS A 1 74 ? 36.656 -14.998 -13.163 1.00 93.19 74 LYS A N 1
ATOM 609 C CA . LYS A 1 74 ? 37.700 -15.550 -14.031 1.00 93.19 74 LYS A CA 1
ATOM 610 C C . LYS A 1 74 ? 38.604 -14.473 -14.629 1.00 93.19 74 LYS A C 1
ATOM 612 O O . LYS A 1 74 ? 39.813 -14.652 -14.678 1.00 93.19 74 LYS A O 1
ATOM 617 N N . GLY A 1 75 ? 38.020 -13.374 -15.103 1.00 92.00 75 GLY A N 1
ATOM 618 C CA . GLY A 1 75 ? 38.735 -12.359 -15.876 1.00 92.00 75 GLY A CA 1
ATOM 619 C C . GLY A 1 75 ? 39.477 -11.327 -15.033 1.00 92.00 75 GLY A C 1
ATOM 620 O O . GLY A 1 75 ? 40.550 -10.891 -15.431 1.00 92.00 75 GLY A O 1
ATOM 621 N N . ARG A 1 76 ? 38.917 -10.916 -13.888 1.00 91.38 76 ARG A N 1
ATOM 622 C CA . ARG A 1 76 ? 39.526 -9.885 -13.030 1.00 91.38 76 ARG A CA 1
ATOM 623 C C . ARG A 1 76 ? 40.223 -10.444 -11.802 1.00 91.38 76 ARG A C 1
ATOM 625 O O . ARG A 1 76 ? 41.233 -9.886 -11.398 1.00 91.38 76 ARG A O 1
ATOM 632 N N . VAL A 1 77 ? 39.675 -11.498 -11.202 1.00 93.12 77 VAL A N 1
ATOM 633 C CA . VAL A 1 77 ? 40.244 -12.085 -9.978 1.00 93.12 77 VAL A CA 1
ATOM 634 C C . VAL A 1 77 ? 41.153 -13.271 -10.299 1.00 93.12 77 VAL A C 1
ATOM 636 O O . VAL A 1 77 ? 42.112 -13.509 -9.578 1.00 93.12 77 VAL A O 1
ATOM 639 N N . GLY A 1 78 ? 40.888 -13.995 -11.391 1.00 93.31 78 GLY A N 1
ATOM 640 C CA . GLY A 1 78 ? 41.626 -15.201 -11.770 1.00 93.31 78 GLY A CA 1
ATOM 641 C C . GLY A 1 78 ? 41.163 -16.463 -11.035 1.00 93.31 78 GLY A C 1
ATOM 642 O O . GLY A 1 78 ? 41.931 -17.413 -10.922 1.00 93.31 78 GLY A O 1
ATOM 643 N N . GLY A 1 79 ? 39.932 -16.475 -10.509 1.00 90.88 79 GLY A N 1
ATOM 644 C CA . GLY A 1 79 ? 39.360 -17.599 -9.761 1.00 90.88 79 GLY A CA 1
ATOM 645 C C . GLY A 1 79 ? 37.997 -18.054 -10.273 1.00 90.88 79 GLY A C 1
ATOM 646 O O . GLY A 1 79 ? 37.392 -17.429 -11.145 1.00 90.88 79 GLY A O 1
ATOM 647 N N . GLU A 1 80 ? 37.491 -19.141 -9.696 1.00 93.75 80 GLU A N 1
ATOM 648 C CA . GLU A 1 80 ? 36.151 -19.664 -9.973 1.00 93.75 80 GLU A CA 1
ATOM 649 C C . GLU A 1 80 ? 35.203 -19.416 -8.797 1.00 93.75 80 GLU A C 1
ATOM 651 O O . GLU A 1 80 ? 35.610 -19.377 -7.636 1.00 93.75 80 GLU A O 1
ATOM 656 N N . LEU A 1 81 ? 33.913 -19.260 -9.101 1.00 94.81 81 LEU A N 1
ATOM 657 C CA . LEU A 1 81 ? 32.889 -19.103 -8.073 1.00 94.81 81 LEU A CA 1
ATOM 658 C C . LEU A 1 81 ? 32.631 -20.432 -7.359 1.00 94.81 81 LEU A C 1
ATOM 660 O O . LEU A 1 81 ? 32.304 -21.438 -7.989 1.00 94.81 81 LEU A O 1
ATOM 664 N N . GLN A 1 82 ? 32.685 -20.407 -6.033 1.00 94.44 82 GLN A N 1
ATOM 665 C CA . GLN A 1 82 ? 32.382 -21.545 -5.174 1.00 94.44 82 GLN A CA 1
ATOM 666 C C . GLN A 1 82 ? 30.917 -21.473 -4.725 1.00 94.44 82 GLN A C 1
ATOM 668 O O . GLN A 1 82 ? 30.540 -20.524 -4.043 1.00 94.44 82 GLN A O 1
ATOM 673 N N . PRO A 1 83 ? 30.050 -22.437 -5.075 1.00 92.31 83 PRO A N 1
ATOM 674 C CA . PRO A 1 83 ? 28.638 -22.359 -4.721 1.00 92.31 83 PRO A CA 1
ATOM 675 C C . PRO A 1 83 ? 28.403 -22.660 -3.235 1.00 92.31 83 PRO A C 1
ATOM 677 O O . PRO A 1 83 ? 28.779 -23.724 -2.731 1.00 92.31 83 PRO A O 1
ATOM 680 N N . CYS A 1 84 ? 27.682 -21.770 -2.553 1.00 91.50 84 CYS A N 1
ATOM 681 C CA . CYS A 1 84 ? 27.166 -22.013 -1.211 1.00 91.50 84 CYS A CA 1
ATOM 682 C C . CYS A 1 84 ? 26.143 -23.163 -1.211 1.00 91.50 84 CYS A C 1
ATOM 684 O O . CYS A 1 84 ? 25.508 -23.475 -2.218 1.00 91.50 84 CYS A O 1
ATOM 686 N N . ARG A 1 85 ? 25.901 -23.771 -0.044 1.00 86.62 85 ARG A N 1
ATOM 687 C CA . ARG A 1 85 ? 24.881 -24.818 0.132 1.00 86.62 85 ARG A CA 1
ATOM 688 C C . ARG A 1 85 ? 23.462 -24.360 -0.234 1.00 86.62 85 ARG A C 1
ATOM 690 O O . ARG A 1 85 ? 22.663 -25.203 -0.625 1.00 86.62 85 ARG A O 1
ATOM 697 N N . CYS A 1 86 ? 23.147 -23.061 -0.164 1.00 82.00 86 CYS A N 1
ATOM 698 C CA . CYS A 1 86 ? 21.852 -22.549 -0.639 1.00 82.00 86 CYS A CA 1
ATOM 699 C C . CYS A 1 86 ? 21.623 -22.788 -2.140 1.00 82.00 86 CYS A C 1
ATOM 701 O O . CYS A 1 86 ? 20.480 -22.858 -2.569 1.00 82.00 86 CYS A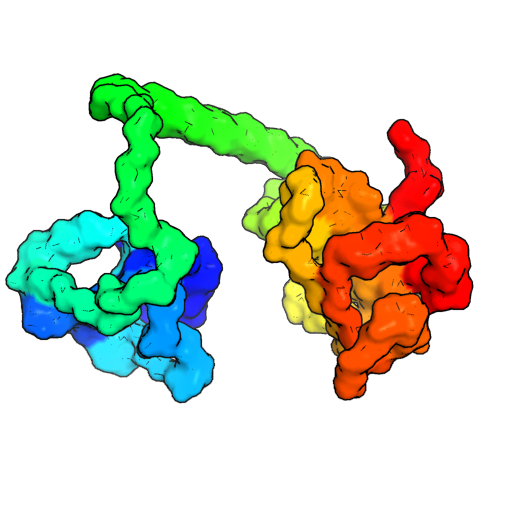 O 1
ATOM 703 N N . MET A 1 87 ? 22.695 -22.996 -2.908 1.00 77.94 87 MET A N 1
ATOM 704 C CA . MET A 1 87 ? 22.647 -23.328 -4.330 1.00 77.94 87 MET A CA 1
ATOM 705 C C . MET A 1 87 ? 22.447 -24.836 -4.586 1.00 77.94 87 MET A C 1
ATOM 707 O O . MET A 1 87 ? 22.379 -25.242 -5.741 1.00 77.94 87 MET A O 1
ATOM 711 N N . LYS A 1 88 ? 22.416 -25.683 -3.539 1.00 62.78 88 LYS A N 1
ATOM 712 C CA . LYS A 1 88 ? 22.484 -27.158 -3.646 1.00 62.78 88 LYS A CA 1
ATOM 713 C C . LYS A 1 88 ? 21.255 -27.919 -3.112 1.00 62.78 88 LYS A C 1
ATOM 715 O O . LYS A 1 88 ? 21.252 -29.143 -3.188 1.00 62.78 88 LYS A O 1
ATOM 720 N N . SER A 1 89 ? 20.233 -27.256 -2.560 1.00 46.19 89 SER A N 1
ATOM 721 C CA . SER A 1 89 ? 19.032 -27.934 -2.024 1.00 46.19 89 SER A CA 1
ATOM 722 C C . SER A 1 89 ? 17.848 -27.898 -3.005 1.00 46.19 89 SER A C 1
ATOM 724 O O . SER A 1 89 ? 17.572 -26.830 -3.546 1.00 46.19 89 SER A O 1
ATOM 726 N N . PRO A 1 90 ? 17.070 -28.994 -3.159 1.00 42.31 90 PRO A N 1
ATOM 727 C CA . PRO A 1 90 ? 15.860 -29.015 -3.989 1.00 42.31 90 PRO A CA 1
ATOM 728 C C . PRO A 1 90 ? 14.645 -28.310 -3.361 1.00 42.31 90 PRO A C 1
ATOM 730 O O . PRO A 1 90 ? 13.585 -28.252 -3.976 1.00 42.31 90 PRO A O 1
ATOM 733 N N . ILE A 1 91 ? 14.771 -27.741 -2.158 1.00 39.03 91 ILE A N 1
ATOM 734 C CA . ILE A 1 91 ? 13.728 -26.893 -1.567 1.00 39.03 91 ILE A CA 1
ATOM 735 C C . ILE A 1 91 ? 14.014 -25.449 -1.975 1.00 39.03 91 ILE A C 1
ATOM 737 O O . ILE A 1 91 ? 14.530 -24.645 -1.202 1.00 39.03 91 ILE A O 1
ATOM 741 N N . ASN A 1 92 ? 13.727 -25.158 -3.237 1.00 37.56 92 ASN A N 1
ATOM 742 C CA . ASN A 1 92 ? 13.532 -23.805 -3.723 1.00 37.56 92 ASN A CA 1
ATOM 743 C C . ASN A 1 92 ? 12.444 -23.887 -4.802 1.00 37.56 92 ASN A C 1
ATOM 745 O O . ASN A 1 92 ? 12.706 -24.446 -5.875 1.00 37.56 92 ASN A O 1
ATOM 749 N N . PRO A 1 93 ? 11.210 -23.419 -4.551 1.00 38.25 93 PRO A N 1
ATOM 750 C CA . PRO A 1 93 ? 10.215 -23.344 -5.602 1.00 38.25 93 PRO A CA 1
ATOM 751 C C . PRO A 1 93 ? 10.619 -22.188 -6.517 1.00 38.25 93 PRO A C 1
ATOM 753 O O . PRO A 1 93 ? 10.128 -21.091 -6.332 1.00 38.25 93 PRO A O 1
ATOM 756 N N . MET A 1 94 ? 11.570 -22.418 -7.432 1.00 37.84 94 MET A N 1
ATOM 757 C CA . MET A 1 94 ? 11.725 -21.682 -8.703 1.00 37.84 94 MET A CA 1
ATOM 758 C C . MET A 1 94 ? 12.906 -22.124 -9.587 1.00 37.84 94 MET A C 1
ATOM 760 O O . MET A 1 94 ? 13.206 -21.466 -10.577 1.00 37.84 94 MET A O 1
ATOM 764 N N . HIS A 1 95 ? 13.534 -23.276 -9.337 1.00 38.72 95 HIS A N 1
ATOM 765 C CA . HIS A 1 95 ? 14.444 -23.871 -10.323 1.00 38.72 95 HIS A CA 1
ATOM 766 C C . HIS A 1 95 ? 13.993 -25.274 -10.709 1.00 38.72 95 HIS A C 1
ATOM 768 O O . HIS A 1 95 ? 14.627 -26.273 -10.383 1.00 38.72 95 HIS A O 1
ATOM 774 N N . ARG A 1 96 ? 12.883 -25.343 -11.451 1.00 35.50 96 ARG A N 1
ATOM 775 C CA . ARG A 1 96 ? 12.606 -26.493 -12.309 1.00 35.50 96 ARG A CA 1
ATOM 776 C C . ARG A 1 96 ? 13.135 -26.156 -13.701 1.00 35.50 96 ARG A C 1
ATOM 778 O O . ARG A 1 96 ? 12.473 -25.487 -14.484 1.00 35.50 96 ARG A O 1
ATOM 785 N N . GLN A 1 97 ? 14.348 -26.620 -13.994 1.00 40.12 97 GLN A N 1
ATOM 786 C CA . GLN A 1 97 ? 14.715 -26.946 -15.368 1.00 40.12 97 GLN A CA 1
ATOM 787 C C . GLN A 1 97 ? 13.807 -28.103 -15.798 1.00 40.12 97 GLN A C 1
ATOM 789 O O . GLN A 1 97 ? 14.121 -29.253 -15.538 1.00 40.12 97 GLN A O 1
ATOM 794 N N . HIS A 1 98 ? 12.652 -27.805 -16.382 1.00 34.44 98 HIS A N 1
ATOM 795 C CA . HIS A 1 98 ? 11.873 -28.747 -17.181 1.00 34.44 98 HIS A CA 1
ATOM 796 C C . HIS A 1 98 ? 11.400 -27.956 -18.396 1.00 34.44 98 HIS A C 1
ATOM 798 O O . HIS A 1 98 ? 10.555 -27.075 -18.272 1.00 34.44 98 HIS A O 1
ATOM 804 N N . SER A 1 99 ? 12.055 -28.212 -19.527 1.00 35.34 99 SER A N 1
ATOM 805 C CA . SER A 1 99 ? 11.423 -28.471 -20.825 1.00 35.34 99 SER A CA 1
ATOM 806 C C . SER A 1 99 ? 9.921 -28.159 -20.924 1.00 35.34 99 SER A C 1
ATOM 808 O O . SER A 1 99 ? 9.094 -29.041 -21.125 1.00 35.34 99 SER A O 1
ATOM 810 N N . LEU A 1 100 ? 9.565 -26.882 -20.858 1.00 32.03 100 LEU A N 1
ATOM 811 C CA . LEU A 1 100 ? 8.535 -26.349 -21.727 1.00 32.03 100 LEU A CA 1
ATOM 812 C C . LEU A 1 100 ? 9.303 -25.726 -22.872 1.00 32.03 100 LEU A C 1
ATOM 814 O O . LEU A 1 100 ? 9.970 -24.704 -22.723 1.00 32.03 100 LEU A O 1
ATOM 818 N N . GLN A 1 101 ? 9.259 -26.415 -24.001 1.00 34.28 101 GLN A N 1
ATOM 819 C CA . GLN A 1 101 ? 9.685 -25.921 -25.293 1.00 34.28 101 GLN A CA 1
ATOM 820 C C . GLN A 1 101 ? 8.731 -24.781 -25.689 1.00 34.28 101 GLN A C 1
ATOM 822 O O . GLN A 1 101 ? 7.903 -24.909 -26.578 1.00 34.28 101 GLN A O 1
ATOM 827 N N . MET A 1 102 ? 8.802 -23.661 -24.971 1.00 35.56 102 MET A N 1
ATOM 828 C CA . MET A 1 102 ? 8.446 -22.372 -25.532 1.00 35.56 102 MET A CA 1
ATOM 829 C C . MET A 1 102 ? 9.578 -22.077 -26.503 1.00 35.56 102 MET A C 1
ATOM 831 O O . MET A 1 102 ? 10.714 -21.859 -26.083 1.00 35.56 102 MET A O 1
ATOM 835 N N . ASN A 1 103 ? 9.282 -22.189 -27.794 1.00 38.38 103 ASN A N 1
ATOM 836 C CA . ASN A 1 103 ? 10.164 -21.774 -28.873 1.00 38.38 103 ASN A CA 1
ATOM 837 C C . ASN A 1 103 ? 10.616 -20.327 -28.622 1.00 38.38 103 ASN A C 1
ATOM 839 O O . ASN A 1 103 ? 9.936 -19.386 -29.018 1.00 38.38 103 ASN A O 1
ATOM 843 N N . LEU A 1 104 ? 11.748 -20.145 -27.942 1.00 37.81 104 LEU A N 1
ATOM 844 C CA . LEU A 1 104 ? 12.451 -18.872 -27.885 1.00 37.81 104 LEU A CA 1
ATOM 845 C C . LEU A 1 104 ? 13.071 -18.671 -29.270 1.00 37.81 104 LEU A C 1
ATOM 847 O O . LEU A 1 104 ? 13.908 -19.487 -29.674 1.00 37.81 104 LEU A O 1
ATOM 851 N N . PRO A 1 105 ? 12.647 -17.653 -30.034 1.00 37.72 105 PRO A N 1
ATOM 852 C CA . PRO A 1 105 ? 13.169 -17.465 -31.369 1.00 37.72 105 PRO A CA 1
ATOM 853 C C . PRO A 1 105 ? 14.645 -17.037 -31.311 1.00 37.72 105 PRO A C 1
ATOM 855 O O . PRO A 1 105 ? 15.140 -16.475 -30.331 1.00 37.72 105 PRO A O 1
ATOM 858 N N . ASN A 1 106 ? 15.352 -17.395 -32.382 1.00 39.38 106 ASN A N 1
ATOM 859 C CA . ASN A 1 106 ? 16.788 -17.237 -32.619 1.00 39.38 106 ASN A CA 1
ATOM 860 C C . ASN A 1 106 ? 17.347 -15.873 -32.171 1.00 39.38 106 ASN A C 1
ATOM 862 O O . ASN A 1 106 ? 16.678 -14.861 -32.334 1.00 39.38 106 ASN A O 1
ATOM 866 N N . LEU A 1 107 ? 18.606 -15.807 -31.724 1.00 44.31 107 LEU A N 1
ATOM 867 C CA . LEU A 1 107 ? 19.282 -14.597 -31.203 1.00 44.31 107 LEU A CA 1
ATOM 868 C C . LEU A 1 107 ? 19.223 -13.338 -32.103 1.00 44.31 107 LEU A C 1
ATO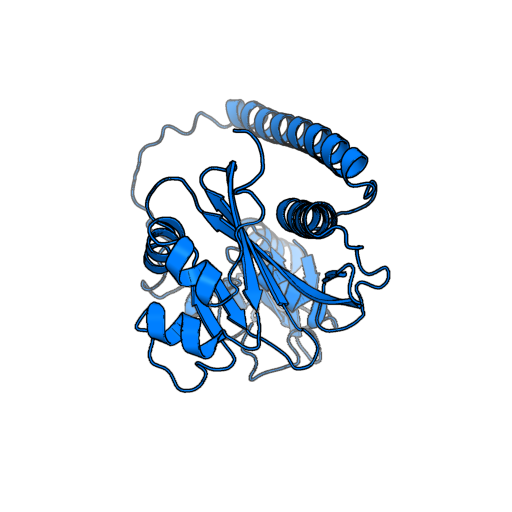M 870 O O . LEU A 1 107 ? 19.345 -12.232 -31.592 1.00 44.31 107 LEU A O 1
ATOM 874 N N . ASN A 1 108 ? 18.922 -13.464 -33.399 1.00 44.75 108 ASN A N 1
ATOM 875 C CA . ASN A 1 108 ? 18.637 -12.319 -34.281 1.00 44.75 108 ASN A CA 1
ATOM 876 C C . ASN A 1 108 ? 17.262 -11.651 -34.037 1.00 44.75 108 ASN A C 1
ATOM 878 O O . ASN A 1 108 ? 17.036 -10.532 -34.483 1.00 44.75 108 ASN A O 1
ATOM 882 N N . THR A 1 109 ? 16.353 -12.306 -33.311 1.00 48.59 109 THR A N 1
ATOM 883 C CA . THR A 1 109 ? 15.041 -11.782 -32.877 1.00 48.59 109 THR A CA 1
ATOM 884 C C . THR A 1 109 ? 15.056 -11.212 -31.452 1.00 48.59 109 THR A C 1
ATOM 886 O O . THR A 1 109 ? 14.097 -10.556 -31.050 1.00 48.59 109 THR A O 1
ATOM 889 N N . GLN A 1 110 ? 16.148 -11.396 -30.693 1.00 51.53 110 GLN A N 1
ATOM 890 C CA . GLN A 1 110 ? 16.252 -10.885 -29.321 1.00 51.53 110 GLN A CA 1
ATOM 891 C C . GLN A 1 110 ? 16.401 -9.365 -29.242 1.00 51.53 110 GLN A C 1
ATOM 893 O O . GLN A 1 110 ? 15.831 -8.780 -28.327 1.00 51.53 110 GLN A O 1
ATOM 898 N N . ASN A 1 111 ? 17.058 -8.727 -30.219 1.00 52.75 111 ASN A N 1
ATOM 899 C CA . ASN A 1 111 ? 17.110 -7.261 -30.286 1.00 52.75 111 ASN A CA 1
ATOM 900 C C . ASN A 1 111 ? 15.699 -6.668 -30.442 1.00 52.75 111 ASN A C 1
ATOM 902 O O . ASN A 1 111 ? 15.330 -5.754 -29.714 1.00 52.75 111 ASN A O 1
ATOM 906 N N . GLY A 1 112 ? 14.861 -7.267 -31.297 1.00 59.94 112 GLY A N 1
ATOM 907 C CA . GLY A 1 112 ? 13.474 -6.828 -31.476 1.00 59.94 112 GLY A CA 1
ATOM 908 C C . GLY A 1 112 ? 12.611 -7.013 -30.222 1.00 59.94 112 GLY A C 1
ATOM 909 O O . GLY A 1 112 ? 11.804 -6.146 -29.901 1.00 59.94 112 GLY A O 1
ATOM 910 N N . TYR A 1 113 ? 12.802 -8.104 -29.474 1.00 62.12 113 TYR A N 1
ATOM 911 C CA . TYR A 1 113 ? 12.073 -8.342 -28.224 1.00 62.12 113 TYR A CA 1
ATOM 912 C C . TYR A 1 113 ? 12.525 -7.408 -27.088 1.00 62.12 113 TYR A C 1
ATOM 914 O O . TYR A 1 113 ? 11.688 -6.875 -26.357 1.00 62.12 113 TYR A O 1
ATOM 922 N N . SER A 1 114 ? 13.831 -7.140 -26.956 1.00 72.44 114 SER A N 1
ATOM 923 C CA . SER A 1 114 ? 14.322 -6.134 -26.005 1.00 72.44 114 SER A CA 1
ATOM 924 C C . SER A 1 114 ? 13.837 -4.731 -26.359 1.00 72.44 114 SER A C 1
ATOM 926 O O . SER A 1 114 ? 13.445 -3.982 -25.465 1.00 72.44 114 SER A O 1
ATOM 928 N N . ASP A 1 115 ? 13.786 -4.395 -27.649 1.00 79.69 115 ASP A N 1
ATOM 929 C CA . ASP A 1 115 ? 13.275 -3.107 -28.119 1.00 79.69 115 ASP A CA 1
ATOM 930 C C . ASP A 1 115 ? 11.781 -2.952 -27.806 1.00 79.69 115 ASP A C 1
ATOM 932 O O . ASP A 1 115 ? 11.356 -1.885 -27.365 1.00 79.69 115 ASP A O 1
ATOM 936 N N . GLN A 1 116 ? 10.993 -4.024 -27.944 1.00 82.81 116 GLN A N 1
ATOM 937 C CA . GLN A 1 116 ? 9.575 -4.045 -27.570 1.00 82.81 116 GLN A CA 1
ATOM 938 C C . GLN A 1 116 ? 9.363 -3.844 -26.066 1.00 82.81 116 GLN A C 1
ATOM 940 O O . GLN A 1 116 ? 8.517 -3.041 -25.678 1.00 82.81 116 GLN A O 1
ATOM 945 N N . ILE A 1 117 ? 10.146 -4.511 -25.211 1.00 85.00 117 ILE A N 1
ATOM 946 C CA . ILE A 1 117 ? 10.058 -4.325 -23.752 1.00 85.00 117 ILE A CA 1
ATOM 947 C C . ILE A 1 117 ? 10.435 -2.892 -23.367 1.00 85.00 117 ILE A C 1
ATOM 949 O O . ILE A 1 117 ? 9.738 -2.258 -22.573 1.00 85.00 117 ILE A O 1
ATOM 953 N N . ILE A 1 118 ? 11.514 -2.353 -23.940 1.00 84.62 118 ILE A N 1
ATOM 954 C CA . ILE A 1 118 ? 11.936 -0.971 -23.685 1.00 84.62 118 ILE A CA 1
ATOM 955 C C . ILE A 1 118 ? 10.867 0.013 -24.175 1.00 84.62 118 ILE A C 1
ATOM 957 O O . ILE A 1 118 ? 10.589 0.999 -23.492 1.00 84.62 118 ILE A O 1
ATOM 961 N N . ALA A 1 119 ? 10.248 -0.237 -25.330 1.00 82.75 119 ALA A N 1
ATOM 962 C CA . ALA A 1 119 ? 9.157 0.582 -25.849 1.00 82.75 119 ALA A CA 1
ATOM 963 C C . ALA A 1 119 ? 7.925 0.544 -24.931 1.00 82.75 119 ALA A C 1
ATOM 965 O O . ALA A 1 119 ? 7.403 1.603 -24.583 1.00 82.75 119 ALA A O 1
ATOM 966 N N . ALA A 1 120 ? 7.517 -0.640 -24.466 1.00 88.56 120 ALA A N 1
ATOM 967 C CA . ALA A 1 120 ? 6.423 -0.795 -23.510 1.00 88.56 120 ALA A CA 1
ATOM 968 C C . ALA A 1 120 ? 6.722 -0.069 -22.188 1.00 88.56 120 ALA A C 1
ATOM 970 O O . ALA A 1 120 ? 5.875 0.654 -21.666 1.00 88.56 120 ALA A O 1
ATOM 971 N N . TYR A 1 121 ? 7.955 -0.165 -21.680 1.00 90.94 121 TYR A N 1
ATOM 972 C CA . TYR A 1 121 ? 8.365 0.584 -20.492 1.00 90.94 121 TYR A CA 1
ATOM 973 C C . TYR A 1 121 ? 8.332 2.101 -20.716 1.00 90.94 121 TYR A C 1
ATOM 975 O O . TYR A 1 121 ? 7.907 2.845 -19.836 1.00 90.94 121 TYR A O 1
ATOM 983 N N . LYS A 1 122 ? 8.745 2.587 -21.893 1.00 89.00 122 LYS A N 1
ATOM 984 C CA . LYS A 1 122 ? 8.644 4.014 -22.239 1.00 89.00 122 LYS A CA 1
ATOM 985 C C . LYS A 1 122 ? 7.188 4.486 -22.267 1.00 89.00 122 LYS A C 1
ATOM 987 O O . LYS A 1 122 ? 6.921 5.577 -21.774 1.00 89.00 122 LYS A O 1
ATOM 992 N N . GLN A 1 123 ? 6.266 3.674 -22.785 1.00 90.75 123 GLN A N 1
ATOM 993 C CA . GLN A 1 123 ? 4.827 3.969 -22.759 1.00 90.75 123 GLN A CA 1
ATOM 994 C C . GLN A 1 123 ? 4.288 4.005 -21.326 1.00 90.75 123 GLN A C 1
ATOM 996 O O . GLN A 1 123 ? 3.659 4.985 -20.936 1.00 90.75 123 GLN A O 1
ATOM 1001 N N . TYR A 1 124 ? 4.618 2.998 -20.514 1.00 93.88 124 TYR A N 1
ATOM 1002 C CA . TYR A 1 124 ? 4.282 2.981 -19.091 1.00 93.88 124 TYR A CA 1
ATOM 1003 C C . TYR A 1 124 ? 4.837 4.206 -18.354 1.00 93.88 124 TYR A C 1
ATOM 1005 O O . TYR A 1 124 ? 4.130 4.824 -17.566 1.00 93.88 124 TYR A O 1
ATOM 1013 N N . ARG A 1 125 ? 6.084 4.606 -18.635 1.00 92.75 125 ARG A N 1
ATOM 1014 C CA . ARG A 1 125 ? 6.694 5.803 -18.044 1.00 92.75 125 ARG A CA 1
ATOM 1015 C C . ARG A 1 125 ? 5.890 7.062 -18.367 1.00 92.75 125 ARG A C 1
ATOM 1017 O O . ARG A 1 125 ? 5.749 7.894 -17.483 1.00 92.75 125 ARG A O 1
ATOM 1024 N N . ILE A 1 126 ? 5.407 7.216 -19.600 1.00 91.19 126 ILE A N 1
ATOM 1025 C CA . ILE A 1 126 ? 4.570 8.363 -19.988 1.00 91.19 126 ILE A CA 1
ATOM 1026 C C . ILE A 1 126 ? 3.261 8.338 -19.195 1.00 91.19 126 ILE A C 1
ATOM 1028 O O . ILE A 1 126 ? 3.000 9.281 -18.460 1.00 91.19 126 ILE A O 1
ATOM 1032 N N . ALA A 1 127 ? 2.527 7.221 -19.226 1.00 92.81 127 ALA A N 1
ATOM 1033 C CA . ALA A 1 127 ? 1.271 7.079 -18.484 1.00 92.81 127 ALA A CA 1
ATOM 1034 C C . ALA A 1 127 ? 1.445 7.316 -16.971 1.00 92.81 127 ALA A C 1
ATOM 1036 O O . ALA A 1 127 ? 0.608 7.934 -16.319 1.00 92.81 127 ALA A O 1
ATOM 1037 N N . ARG A 1 128 ? 2.569 6.866 -16.404 1.00 93.69 128 ARG A N 1
ATOM 1038 C CA . ARG A 1 128 ? 2.918 7.119 -15.006 1.00 93.69 128 ARG A CA 1
ATOM 1039 C C . ARG A 1 128 ? 3.182 8.600 -14.733 1.00 93.69 128 ARG A C 1
ATOM 1041 O O . ARG A 1 128 ? 2.777 9.085 -13.684 1.00 93.69 128 ARG A O 1
ATOM 1048 N N . LEU A 1 129 ? 3.897 9.301 -15.614 1.00 89.38 129 LEU A N 1
ATOM 1049 C CA . LEU A 1 129 ? 4.140 10.737 -15.451 1.00 89.38 129 LEU A CA 1
ATOM 1050 C C . LEU A 1 129 ? 2.833 11.531 -15.519 1.00 89.38 129 LEU A C 1
ATOM 1052 O O . LEU A 1 129 ? 2.654 12.442 -14.716 1.00 89.38 129 LEU A O 1
ATOM 1056 N N . ASP A 1 130 ? 1.921 11.141 -16.409 1.00 93.38 130 ASP A N 1
ATOM 1057 C CA . ASP A 1 130 ? 0.594 11.752 -16.518 1.00 93.38 130 ASP A CA 1
ATOM 1058 C C . ASP A 1 130 ? -0.216 11.544 -15.228 1.00 93.38 130 ASP A C 1
ATOM 1060 O O . ASP A 1 130 ? -0.760 12.500 -14.675 1.00 93.38 130 ASP A O 1
ATOM 1064 N N . LEU A 1 131 ? -0.211 10.324 -14.672 1.00 92.94 131 LEU A N 1
ATOM 1065 C CA . LEU A 1 131 ? -0.816 10.049 -13.366 1.00 92.94 131 LEU A CA 1
ATOM 1066 C C . LEU A 1 131 ? -0.197 10.920 -12.264 1.00 92.94 131 LEU A C 1
ATOM 1068 O O . LEU A 1 131 ? -0.917 11.583 -11.528 1.00 92.94 131 LEU A O 1
ATOM 1072 N N . LEU A 1 132 ? 1.134 10.958 -12.154 1.00 90.88 132 LEU A N 1
ATOM 1073 C CA . LEU A 1 132 ? 1.824 11.749 -11.129 1.00 90.88 132 LEU A CA 1
ATOM 1074 C C . LEU A 1 132 ? 1.533 13.250 -11.236 1.00 90.88 132 LEU A C 1
ATOM 1076 O O . LEU A 1 132 ? 1.513 13.929 -10.212 1.00 90.88 132 LEU A O 1
ATOM 1080 N N . ALA A 1 133 ? 1.299 13.768 -12.442 1.00 90.56 133 ALA A N 1
ATOM 1081 C CA . ALA A 1 133 ? 0.875 15.149 -12.633 1.00 90.56 133 ALA A CA 1
ATOM 1082 C C . ALA A 1 133 ? -0.520 15.400 -12.035 1.00 90.56 133 ALA A C 1
ATOM 1084 O O . ALA A 1 133 ? -0.714 16.423 -11.384 1.00 90.56 133 ALA A O 1
ATOM 1085 N N . HIS A 1 134 ? -1.459 14.459 -12.187 1.00 91.75 134 HIS A N 1
ATOM 1086 C CA . HIS A 1 134 ? -2.782 14.535 -11.553 1.00 91.75 134 HIS A CA 1
ATOM 1087 C C . HIS A 1 134 ? -2.740 14.387 -10.031 1.00 91.75 134 HIS A C 1
ATOM 1089 O O . HIS A 1 134 ? -3.563 14.984 -9.345 1.00 91.75 134 HIS A O 1
ATOM 1095 N N . LEU A 1 135 ? -1.775 13.632 -9.504 1.00 90.19 135 LEU A N 1
ATOM 1096 C CA . LEU A 1 135 ? -1.576 13.481 -8.060 1.00 90.19 135 LEU A CA 1
ATOM 1097 C C . LEU A 1 135 ? -0.757 14.624 -7.435 1.00 90.19 135 LEU A C 1
ATOM 1099 O O . LEU A 1 135 ? -0.479 14.572 -6.242 1.00 90.19 135 LEU A O 1
ATOM 1103 N N . GLU A 1 136 ? -0.329 15.618 -8.223 1.00 89.00 136 GLU A N 1
ATOM 1104 C CA . GLU A 1 136 ? 0.551 16.719 -7.794 1.00 89.00 136 GLU A CA 1
ATOM 1105 C C . GLU A 1 136 ? 1.924 16.253 -7.256 1.00 89.00 136 GLU A C 1
ATOM 1107 O O . GLU A 1 136 ? 2.563 16.903 -6.429 1.00 89.00 136 GLU A O 1
ATOM 1112 N N . LEU A 1 137 ? 2.432 15.127 -7.772 1.00 85.81 137 LEU A N 1
ATOM 1113 C CA . LEU A 1 137 ? 3.680 14.475 -7.346 1.00 85.81 137 LEU A CA 1
ATOM 1114 C C . LEU A 1 137 ? 4.671 14.266 -8.512 1.00 85.81 137 LEU A C 1
ATOM 1116 O O . LEU A 1 137 ? 5.186 13.157 -8.701 1.00 85.81 137 LEU A O 1
ATOM 1120 N N . PRO A 1 138 ? 5.008 15.305 -9.303 1.00 81.06 138 PRO A N 1
ATOM 1121 C CA . PRO A 1 138 ? 5.668 15.155 -10.608 1.00 81.06 138 PRO A CA 1
ATOM 1122 C C . PRO A 1 138 ? 7.085 14.558 -10.557 1.00 81.06 138 PRO A C 1
ATOM 1124 O O . PRO A 1 138 ? 7.617 14.135 -11.582 1.00 81.06 138 PRO A O 1
ATOM 1127 N N . SER A 1 139 ? 7.717 14.525 -9.382 1.00 83.19 139 SER A N 1
ATOM 1128 C CA . SER A 1 139 ? 9.078 14.016 -9.178 1.00 83.19 139 SER A CA 1
ATOM 1129 C C . SER A 1 139 ? 9.140 12.691 -8.408 1.00 83.19 139 SER A C 1
ATOM 1131 O O . SER A 1 139 ? 10.244 12.205 -8.135 1.00 83.19 139 SER A O 1
ATOM 1133 N N . SER A 1 140 ? 7.998 12.085 -8.049 1.00 86.12 140 SER A N 1
ATOM 1134 C CA . SER A 1 140 ? 8.020 10.866 -7.239 1.00 86.12 140 SER A CA 1
ATOM 1135 C C . SER A 1 140 ? 8.521 9.644 -8.012 1.00 86.12 140 SER A C 1
ATOM 1137 O O . SER A 1 140 ? 7.982 9.233 -9.043 1.00 86.12 140 SER A O 1
ATOM 1139 N N . ASN A 1 141 ? 9.524 8.989 -7.427 1.00 87.75 141 ASN A N 1
ATOM 1140 C CA . ASN A 1 141 ? 10.042 7.702 -7.881 1.00 87.75 141 ASN A CA 1
ATOM 1141 C C . ASN A 1 141 ? 9.544 6.517 -7.031 1.00 87.75 141 ASN A C 1
ATOM 1143 O O . ASN A 1 141 ? 9.983 5.392 -7.263 1.00 87.75 141 ASN A O 1
ATOM 1147 N N . ARG A 1 142 ? 8.627 6.735 -6.072 1.00 87.56 142 ARG A N 1
ATOM 1148 C CA . ARG A 1 142 ? 8.039 5.653 -5.259 1.00 87.56 142 ARG A CA 1
ATOM 1149 C C . ARG A 1 142 ? 7.149 4.741 -6.100 1.00 87.56 142 ARG A C 1
ATOM 1151 O O . ARG A 1 142 ? 6.894 4.988 -7.277 1.00 87.56 142 ARG A O 1
ATOM 1158 N N . ASP A 1 143 ? 6.707 3.656 -5.487 1.00 90.44 143 ASP A N 1
ATOM 1159 C CA . ASP A 1 143 ? 5.705 2.784 -6.077 1.00 90.44 143 ASP A CA 1
ATOM 1160 C C . ASP A 1 143 ? 4.419 3.573 -6.426 1.00 90.44 143 ASP A C 1
ATOM 1162 O O . ASP A 1 143 ? 3.914 4.307 -5.573 1.00 90.44 143 ASP A O 1
ATOM 1166 N N . PRO A 1 144 ? 3.900 3.475 -7.664 1.00 92.06 144 PRO A N 1
ATOM 1167 C CA . PRO A 1 144 ? 2.756 4.272 -8.102 1.00 92.06 144 PRO A CA 1
ATOM 1168 C C . PRO A 1 144 ? 1.456 3.910 -7.380 1.00 92.06 144 PRO A C 1
ATOM 1170 O O . PRO A 1 144 ? 0.638 4.800 -7.171 1.00 92.06 144 PRO A O 1
ATOM 1173 N N . LEU A 1 145 ? 1.260 2.647 -6.977 1.00 95.06 145 LEU A N 1
ATOM 1174 C CA . LEU A 1 145 ? 0.062 2.259 -6.230 1.00 95.06 145 LEU A CA 1
ATOM 1175 C C . LEU A 1 145 ? 0.094 2.839 -4.819 1.00 95.06 145 LEU A C 1
ATOM 1177 O O . LEU A 1 145 ? -0.948 3.268 -4.335 1.00 95.06 145 LEU A O 1
ATOM 1181 N N . ALA A 1 146 ? 1.267 2.924 -4.184 1.00 93.75 146 ALA A N 1
ATOM 1182 C CA . ALA A 1 146 ? 1.412 3.631 -2.912 1.00 93.75 146 ALA A CA 1
ATOM 1183 C C . ALA A 1 146 ? 1.023 5.112 -3.032 1.00 93.75 146 ALA A C 1
ATOM 1185 O O . ALA A 1 146 ? 0.166 5.566 -2.281 1.00 93.75 146 ALA A O 1
ATOM 1186 N N . GLU A 1 147 ? 1.602 5.841 -3.994 1.00 93.62 147 GLU A N 1
ATOM 1187 C CA . GLU A 1 147 ? 1.307 7.272 -4.191 1.00 93.62 147 GLU A CA 1
ATOM 1188 C C . GLU A 1 147 ? -0.171 7.508 -4.507 1.00 93.62 147 GLU A C 1
ATOM 1190 O O . GLU A 1 147 ? -0.810 8.378 -3.919 1.00 93.62 147 GLU A O 1
ATOM 1195 N N . PHE A 1 148 ? -0.733 6.697 -5.404 1.00 95.94 148 PHE A N 1
ATOM 1196 C CA . PHE A 1 148 ? -2.143 6.779 -5.755 1.00 95.94 148 PHE A CA 1
ATOM 1197 C C . PHE A 1 148 ? -3.050 6.464 -4.560 1.00 95.94 148 PHE A C 1
ATOM 1199 O O . PHE A 1 148 ? -4.035 7.161 -4.354 1.00 95.94 148 PHE A O 1
ATOM 1206 N N . SER A 1 149 ? -2.717 5.457 -3.749 1.00 97.31 149 SER A N 1
ATOM 1207 C CA . SER A 1 149 ? -3.524 5.074 -2.584 1.00 97.31 149 SER A CA 1
ATOM 1208 C C . SER A 1 149 ? -3.515 6.146 -1.498 1.00 97.31 149 SER A C 1
ATOM 1210 O O . SER A 1 149 ? -4.572 6.469 -0.963 1.00 97.31 149 SER A O 1
ATOM 1212 N N . GLU A 1 150 ? -2.343 6.711 -1.185 1.00 95.88 150 GLU A N 1
ATOM 1213 C CA . GLU A 1 150 ? -2.202 7.820 -0.231 1.00 95.88 150 GLU A CA 1
ATOM 1214 C C . GLU A 1 150 ? -3.051 9.022 -0.683 1.00 95.88 150 GLU A C 1
ATOM 1216 O O . GLU A 1 150 ? -3.853 9.543 0.094 1.00 95.88 150 GLU A O 1
ATOM 1221 N N . TRP A 1 151 ? -2.934 9.415 -1.958 1.00 95.75 151 TRP A N 1
ATOM 1222 C CA . TRP A 1 151 ? -3.698 10.527 -2.530 1.00 95.75 151 TRP A CA 1
ATOM 1223 C C . TRP A 1 151 ? -5.207 10.252 -2.559 1.00 95.75 151 TRP A C 1
ATOM 1225 O O . TRP A 1 151 ? -5.990 11.102 -2.143 1.00 95.75 151 TRP A O 1
ATOM 1235 N N . LEU A 1 152 ? -5.624 9.059 -3.001 1.00 96.00 152 LEU A N 1
ATOM 1236 C CA . LEU A 1 152 ? -7.033 8.666 -3.091 1.00 96.00 152 LEU A CA 1
ATOM 1237 C C . LEU A 1 152 ? -7.706 8.715 -1.721 1.00 96.00 152 LEU A C 1
ATOM 1239 O O . LEU A 1 152 ? -8.792 9.272 -1.593 1.00 96.00 152 LEU A O 1
ATOM 1243 N N . VAL A 1 153 ? -7.058 8.156 -0.696 1.00 97.25 153 VAL A N 1
ATOM 1244 C CA . VAL A 1 153 ? -7.589 8.182 0.670 1.00 97.25 153 VAL A CA 1
ATOM 1245 C C . VAL A 1 153 ? -7.687 9.617 1.170 1.00 97.25 153 VAL A C 1
ATOM 1247 O O . VAL A 1 153 ? -8.754 9.994 1.640 1.00 97.25 153 VAL A O 1
ATOM 1250 N N . ALA A 1 154 ? -6.634 10.432 1.022 1.00 96.06 154 ALA A N 1
ATOM 1251 C CA . ALA A 1 154 ? -6.667 11.840 1.423 1.00 96.06 154 ALA A CA 1
ATOM 1252 C C . ALA A 1 154 ? -7.824 12.599 0.757 1.00 96.06 154 ALA A C 1
ATOM 1254 O O . ALA A 1 154 ? -8.566 13.304 1.436 1.00 96.06 154 ALA A O 1
ATOM 1255 N N . PHE A 1 155 ? -8.016 12.405 -0.549 1.00 94.88 155 PHE A N 1
ATOM 1256 C CA . PHE A 1 155 ? -9.100 13.026 -1.301 1.00 94.88 155 PHE A CA 1
ATOM 1257 C C . PHE A 1 155 ? -10.482 12.586 -0.799 1.00 94.88 155 PHE A C 1
ATOM 1259 O O . PHE A 1 155 ? -11.324 13.431 -0.500 1.00 94.88 155 PHE A O 1
ATOM 1266 N N . LEU A 1 156 ? -10.715 11.277 -0.671 1.00 95.31 156 LEU A N 1
ATOM 1267 C CA . LEU A 1 156 ? -12.032 10.734 -0.322 1.00 95.31 156 LEU A CA 1
ATOM 1268 C C . LEU A 1 156 ? -12.446 11.025 1.123 1.00 95.31 156 LEU A C 1
ATOM 1270 O O . LEU A 1 156 ? -13.636 11.185 1.382 1.00 95.31 156 LEU A O 1
ATOM 1274 N N . VAL A 1 157 ? -11.494 11.128 2.054 1.00 95.31 157 VAL A N 1
ATOM 1275 C CA . VAL A 1 157 ? -11.795 11.529 3.440 1.00 95.31 157 VAL A CA 1
ATOM 1276 C C . VAL A 1 157 ? -11.862 13.049 3.618 1.00 95.31 157 VAL A C 1
ATOM 1278 O O . VAL A 1 157 ? -12.194 13.512 4.702 1.00 95.31 157 VAL A O 1
ATOM 1281 N N . GLY A 1 158 ? -11.535 13.841 2.589 1.00 95.62 158 GLY A N 1
ATOM 1282 C CA . GLY A 1 158 ? -11.413 15.299 2.712 1.00 95.62 158 GLY A CA 1
ATOM 1283 C C . GLY A 1 158 ? -10.233 15.741 3.589 1.00 95.62 158 GLY A C 1
ATOM 1284 O O . GLY A 1 158 ? -10.291 16.797 4.216 1.00 95.62 158 GLY A O 1
ATOM 1285 N N . GLY A 1 159 ? -9.190 14.915 3.668 1.00 95.19 159 GLY A N 1
ATOM 1286 C CA . GLY A 1 159 ? -7.977 15.146 4.447 1.00 95.19 159 GLY A CA 1
ATOM 1287 C C . GLY A 1 159 ? -6.820 15.703 3.615 1.00 95.19 159 GLY A C 1
ATOM 1288 O O . GLY A 1 159 ? -6.988 16.209 2.506 1.00 95.19 159 GLY A O 1
ATOM 1289 N N . SER A 1 160 ? -5.606 15.602 4.156 1.00 94.31 160 SER A N 1
ATOM 1290 C CA . SER A 1 160 ? -4.382 16.073 3.500 1.00 94.31 160 SER A CA 1
ATOM 1291 C C . SER A 1 160 ? -3.210 15.112 3.691 1.00 94.31 160 SER A C 1
ATOM 1293 O O . SER A 1 160 ? -3.093 14.445 4.721 1.00 94.31 160 SER A O 1
ATOM 1295 N N . LEU A 1 161 ? -2.333 15.047 2.686 1.00 92.44 161 LEU A N 1
ATOM 1296 C CA . LEU A 1 161 ? -1.087 14.287 2.761 1.00 92.44 161 LEU A CA 1
ATOM 1297 C C . LEU A 1 161 ? -0.113 14.951 3.741 1.00 92.44 161 LEU A C 1
ATOM 1299 O O . LEU A 1 161 ? 0.041 16.174 3.762 1.00 92.44 161 LEU A O 1
ATOM 1303 N N . VAL A 1 162 ? 0.611 14.143 4.512 1.00 88.06 162 VAL A N 1
ATOM 1304 C CA . VAL A 1 162 ? 1.647 14.649 5.418 1.00 88.06 162 VAL A CA 1
ATOM 1305 C C . VAL A 1 162 ? 2.859 15.150 4.619 1.00 88.06 162 VAL A C 1
ATOM 1307 O O . VAL A 1 162 ? 3.501 14.403 3.879 1.00 88.06 162 VAL A O 1
ATOM 1310 N N . ASN A 1 163 ? 3.227 16.422 4.822 1.00 71.31 163 ASN A N 1
ATOM 1311 C CA . ASN A 1 163 ? 4.349 17.076 4.129 1.00 71.31 163 ASN A CA 1
ATOM 1312 C C . ASN A 1 163 ? 5.715 16.418 4.404 1.00 71.31 163 ASN A C 1
ATOM 1314 O O . ASN A 1 163 ? 6.597 16.422 3.545 1.00 71.31 163 ASN A O 1
ATOM 1318 N N . SER A 1 164 ? 5.916 15.871 5.609 1.00 68.06 164 SER A N 1
ATOM 1319 C CA . SER A 1 164 ? 7.158 15.196 5.993 1.00 68.06 164 SER A CA 1
ATOM 1320 C C . SER A 1 164 ? 6.972 13.687 6.016 1.00 68.06 164 SER A C 1
ATOM 1322 O O . SER A 1 164 ? 6.527 13.110 7.003 1.00 68.06 164 SER A O 1
ATOM 1324 N N . ARG A 1 165 ? 7.440 13.027 4.958 1.00 60.16 165 ARG A N 1
ATOM 1325 C CA . ARG A 1 165 ? 7.459 11.558 4.836 1.00 60.16 165 ARG A CA 1
ATOM 1326 C C . ARG A 1 165 ? 8.496 10.868 5.748 1.00 60.16 165 ARG A C 1
ATOM 1328 O O . ARG A 1 165 ? 8.732 9.672 5.622 1.00 60.16 165 ARG A O 1
ATOM 1335 N N . VAL A 1 166 ? 9.157 11.635 6.625 1.00 56.31 166 VAL A N 1
ATOM 1336 C CA . VAL A 1 166 ? 10.109 11.170 7.656 1.00 56.31 166 VAL A CA 1
ATOM 1337 C C . VAL A 1 166 ? 9.441 11.117 9.042 1.00 56.31 166 VAL A C 1
ATOM 1339 O O . VAL A 1 166 ? 10.006 10.544 9.976 1.00 56.31 166 VAL A O 1
ATOM 1342 N N . GLN A 1 167 ? 8.241 11.693 9.198 1.00 56.22 167 GLN A N 1
ATOM 1343 C CA . GLN A 1 167 ? 7.435 11.487 10.400 1.00 56.22 167 GLN A CA 1
ATOM 1344 C C . GLN A 1 167 ? 6.973 10.030 10.458 1.00 56.22 167 GLN A C 1
ATOM 1346 O O . GLN A 1 167 ? 6.631 9.420 9.447 1.00 56.22 167 GLN A O 1
ATOM 1351 N N . LYS A 1 168 ? 7.061 9.444 11.649 1.00 64.94 168 LYS A N 1
ATOM 1352 C CA . LYS A 1 168 ? 6.748 8.035 11.861 1.00 64.94 168 LYS A CA 1
ATOM 1353 C C . LYS A 1 168 ? 5.236 7.890 12.043 1.00 64.94 168 LYS A C 1
ATOM 1355 O O . LYS A 1 168 ? 4.654 8.604 12.851 1.00 64.94 168 LYS A O 1
ATOM 1360 N N . GLY A 1 169 ? 4.639 6.978 11.274 1.00 79.50 169 GLY A N 1
ATOM 1361 C CA . GLY A 1 169 ? 3.427 6.273 11.693 1.00 79.50 169 GLY A CA 1
ATOM 1362 C C . GLY A 1 169 ? 2.137 6.491 10.903 1.00 79.50 169 GLY A C 1
ATOM 1363 O O . GLY A 1 169 ? 1.220 5.705 11.115 1.00 79.50 169 GLY A O 1
ATOM 1364 N N . TYR A 1 170 ? 2.032 7.492 10.022 1.00 90.06 170 TYR A N 1
ATOM 1365 C CA . TYR A 1 170 ? 0.814 7.765 9.239 1.00 90.06 170 TYR A CA 1
ATOM 1366 C C . TYR A 1 170 ? 1.117 8.594 7.978 1.00 90.06 170 TYR A C 1
ATOM 1368 O O . TYR A 1 170 ? 2.154 9.252 7.906 1.00 90.06 170 TYR A O 1
ATOM 1376 N N . ASP A 1 171 ? 0.221 8.560 6.986 1.00 93.38 171 ASP A N 1
ATOM 1377 C CA . ASP A 1 171 ? 0.426 9.213 5.677 1.00 93.38 171 ASP A CA 1
ATOM 1378 C C . ASP A 1 171 ? -0.573 10.353 5.412 1.00 93.38 171 ASP A C 1
ATOM 1380 O O . ASP A 1 171 ? -0.279 11.273 4.644 1.00 93.38 171 ASP A O 1
ATOM 1384 N N . VAL A 1 172 ? -1.742 10.309 6.060 1.00 95.44 172 VAL A N 1
ATOM 1385 C CA . VAL A 1 172 ? -2.843 11.265 5.876 1.00 95.44 172 VAL A CA 1
ATOM 1386 C C . VAL A 1 172 ? -3.300 11.804 7.229 1.00 95.44 172 VAL A C 1
ATOM 1388 O O . VAL A 1 172 ? -3.362 11.067 8.214 1.00 95.44 172 VAL A O 1
ATOM 1391 N N . ILE A 1 173 ? -3.632 13.092 7.258 1.00 95.69 173 ILE A N 1
ATOM 1392 C CA . ILE A 1 173 ? -4.370 13.734 8.349 1.00 95.69 173 ILE A CA 1
ATOM 1393 C C . ILE A 1 173 ? -5.789 13.978 7.842 1.00 95.69 173 ILE A C 1
ATOM 1395 O O . ILE A 1 173 ? -5.969 14.671 6.836 1.00 95.69 173 ILE A O 1
ATOM 1399 N N . GLY A 1 174 ? -6.771 13.370 8.501 1.00 95.81 174 GLY A N 1
ATOM 1400 C CA . GLY A 1 174 ? -8.185 13.539 8.189 1.00 95.81 174 GLY A CA 1
ATOM 1401 C C . GLY A 1 174 ? -8.729 14.913 8.602 1.00 95.81 174 GLY A C 1
ATOM 1402 O O . GLY A 1 174 ? -8.020 15.714 9.223 1.00 95.81 174 GLY A O 1
ATOM 1403 N N . PRO A 1 175 ? -9.976 15.230 8.226 1.00 95.19 175 PRO A N 1
ATOM 1404 C CA . PRO A 1 175 ? -10.573 16.547 8.443 1.00 95.19 175 PRO A CA 1
ATOM 1405 C C . PRO A 1 175 ? -10.761 16.905 9.925 1.00 95.19 175 PRO A C 1
ATOM 1407 O O . PRO A 1 175 ? -10.779 18.092 10.257 1.00 95.19 175 PRO A O 1
ATOM 1410 N N . GLU A 1 176 ? -10.869 15.918 10.819 1.00 94.81 176 GLU A N 1
ATOM 1411 C CA . GLU A 1 176 ? -10.992 16.129 12.268 1.00 94.81 176 GLU A CA 1
ATOM 1412 C C . GLU A 1 176 ? -9.630 16.067 12.987 1.00 94.81 176 GLU A C 1
ATOM 1414 O O . GLU A 1 176 ? -9.552 16.200 14.210 1.00 94.81 176 GLU A O 1
ATOM 1419 N N . GLY A 1 177 ? -8.535 15.936 12.229 1.00 94.06 177 GLY A N 1
ATOM 1420 C CA . GLY A 1 177 ? -7.169 15.837 12.743 1.00 94.06 177 GLY A CA 1
ATOM 1421 C C . GLY A 1 177 ? -6.734 14.414 13.092 1.00 94.06 177 GLY A C 1
ATOM 1422 O O . GLY A 1 177 ? -5.625 14.228 13.595 1.00 94.06 177 GLY A O 1
ATOM 1423 N N . GLU A 1 178 ? -7.572 13.416 12.821 1.00 95.12 178 GLU A N 1
ATOM 1424 C CA . GLU A 1 178 ? -7.250 12.009 12.993 1.00 95.12 178 GLU A CA 1
ATOM 1425 C C . GLU A 1 178 ? -6.148 11.560 12.028 1.00 95.12 178 GLU A C 1
ATOM 1427 O O . GLU A 1 178 ? -6.036 12.008 10.883 1.00 95.12 178 GLU A O 1
ATOM 1432 N N . THR A 1 179 ? -5.305 10.656 12.506 1.00 95.75 179 THR A N 1
ATOM 1433 C CA . THR A 1 179 ? -4.124 10.184 11.783 1.00 95.75 179 THR A CA 1
ATOM 1434 C C . THR A 1 179 ? -4.404 8.859 11.086 1.00 95.75 179 THR A C 1
ATOM 1436 O O . THR A 1 179 ? -4.860 7.893 11.703 1.00 95.75 179 THR A O 1
ATOM 1439 N N . ILE A 1 180 ? -4.118 8.791 9.785 1.00 96.94 180 ILE A N 1
ATOM 1440 C CA . ILE A 1 180 ? -4.450 7.639 8.940 1.00 96.94 180 ILE A CA 1
ATOM 1441 C C . ILE A 1 180 ? -3.178 7.081 8.301 1.00 96.94 180 ILE A C 1
ATOM 1443 O O . ILE A 1 180 ? -2.516 7.744 7.497 1.00 96.94 180 ILE A O 1
ATOM 1447 N N . GLN A 1 181 ? -2.838 5.833 8.624 1.00 96.56 181 GLN A N 1
ATOM 1448 C CA . GLN A 1 181 ? -1.832 5.082 7.872 1.00 96.56 181 GLN A CA 1
ATOM 1449 C C . GLN A 1 181 ? -2.495 4.453 6.651 1.00 96.56 181 GLN A C 1
ATOM 1451 O O . GLN A 1 181 ? -3.470 3.718 6.779 1.00 96.56 181 GLN A O 1
ATOM 1456 N N . VAL A 1 182 ? -1.930 4.682 5.473 1.00 96.94 182 VAL A N 1
ATOM 1457 C CA . VAL A 1 182 ? -2.397 4.125 4.208 1.00 96.94 182 VAL A CA 1
ATOM 1458 C C . VAL A 1 182 ? -1.442 3.026 3.741 1.00 96.94 182 VAL A C 1
ATOM 1460 O O . VAL A 1 182 ? -0.213 3.147 3.778 1.00 96.94 182 VAL A O 1
ATOM 1463 N N . LYS A 1 183 ? -2.009 1.909 3.293 1.00 97.62 183 LYS A N 1
ATOM 1464 C CA . LYS A 1 183 ? -1.314 0.878 2.514 1.00 97.62 183 LYS A CA 1
ATOM 1465 C C . LYS A 1 183 ? -2.189 0.438 1.352 1.00 97.62 183 LYS A C 1
ATOM 1467 O O . LYS A 1 183 ? -3.370 0.769 1.279 1.00 97.62 183 LYS A O 1
ATOM 1472 N N . TYR A 1 184 ? -1.602 -0.354 0.466 1.00 98.06 184 TYR A N 1
ATOM 1473 C CA . TYR A 1 184 ? -2.349 -1.051 -0.566 1.00 98.06 184 TYR A CA 1
ATOM 1474 C C . TYR A 1 184 ? -2.094 -2.556 -0.520 1.00 98.06 184 TYR A C 1
ATOM 1476 O O . TYR A 1 184 ? -1.061 -3.012 -0.026 1.00 98.06 184 TYR A O 1
ATOM 1484 N N . LEU A 1 185 ? -3.031 -3.315 -1.081 1.00 98.12 185 LEU A N 1
ATOM 1485 C CA . LEU A 1 185 ? -2.910 -4.743 -1.344 1.00 98.12 185 LEU A CA 1
ATOM 1486 C C . LEU A 1 185 ? -3.248 -5.003 -2.811 1.00 98.12 185 LEU A C 1
ATOM 1488 O O . LEU A 1 185 ? -4.377 -4.777 -3.228 1.00 98.12 185 LEU A O 1
ATOM 1492 N N . ALA A 1 186 ? -2.287 -5.503 -3.585 1.00 97.62 186 ALA A N 1
ATOM 1493 C CA . ALA A 1 186 ? -2.484 -5.816 -4.998 1.00 97.62 186 ALA A CA 1
ATOM 1494 C C . ALA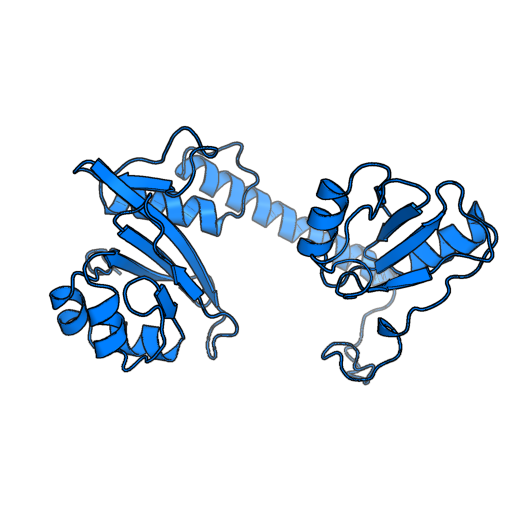 A 1 186 ? -2.449 -7.327 -5.241 1.00 97.62 186 ALA A C 1
ATOM 1496 O O . ALA A 1 186 ? -1.527 -8.026 -4.803 1.00 97.62 186 ALA A O 1
ATOM 1497 N N . ASN A 1 187 ? -3.440 -7.831 -5.969 1.00 97.00 187 ASN A N 1
ATOM 1498 C CA . ASN A 1 187 ? -3.546 -9.231 -6.356 1.00 97.00 187 ASN A CA 1
ATOM 1499 C C . ASN A 1 187 ? -3.996 -9.374 -7.821 1.00 97.00 187 ASN A C 1
ATOM 1501 O O . ASN A 1 187 ? -4.671 -8.498 -8.361 1.00 97.00 187 ASN A O 1
ATOM 1505 N N . PRO A 1 188 ? -3.641 -10.483 -8.492 1.00 94.00 188 PRO A N 1
ATOM 1506 C CA . PRO A 1 188 ? -4.212 -10.804 -9.793 1.00 94.00 188 PRO A CA 1
ATOM 1507 C C . PRO A 1 188 ? -5.691 -11.188 -9.658 1.00 94.00 188 PRO A C 1
ATOM 1509 O O . PRO A 1 188 ? -6.178 -11.496 -8.564 1.00 94.00 188 PRO A O 1
ATOM 1512 N N . LYS A 1 189 ? -6.391 -11.268 -10.792 1.00 92.94 189 LYS A N 1
ATOM 1513 C CA . LYS A 1 189 ? -7.709 -11.903 -10.845 1.00 92.94 189 LYS A CA 1
ATOM 1514 C C . LYS A 1 189 ? -7.636 -13.357 -10.362 1.00 92.94 189 LYS A C 1
ATOM 1516 O O . LYS A 1 189 ? -6.722 -14.104 -10.715 1.00 92.94 189 LYS A O 1
A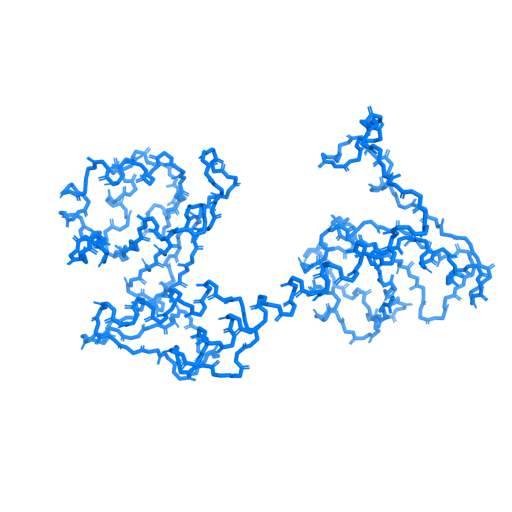TOM 1521 N N . GLY A 1 190 ? -8.633 -13.785 -9.590 1.00 93.12 190 GLY A N 1
ATOM 1522 C CA . GLY A 1 190 ? -8.725 -15.150 -9.069 1.00 93.12 190 GLY A CA 1
ATOM 1523 C C . GLY A 1 190 ? -8.121 -15.296 -7.673 1.00 93.12 190 GLY A C 1
ATOM 1524 O O . GLY A 1 190 ? -8.444 -14.520 -6.776 1.00 93.12 190 GLY A O 1
ATOM 1525 N N . LYS A 1 191 ? -7.307 -16.336 -7.453 1.00 93.56 191 LYS A N 1
ATOM 1526 C CA . LYS A 1 191 ? -6.750 -16.635 -6.126 1.00 93.56 191 LYS A CA 1
ATOM 1527 C C . LYS A 1 191 ? -5.695 -15.600 -5.745 1.00 93.56 191 LYS A C 1
ATOM 1529 O O . LYS A 1 191 ? -4.710 -15.433 -6.462 1.00 93.56 191 LYS A O 1
ATOM 1534 N N . TRP A 1 192 ? -5.865 -14.981 -4.582 1.00 94.75 192 TRP A N 1
ATOM 1535 C CA . TRP A 1 192 ? -4.874 -14.052 -4.055 1.00 94.75 192 TRP A CA 1
ATOM 1536 C C . TRP A 1 192 ? -3.585 -14.779 -3.669 1.00 94.75 192 TRP A C 1
ATOM 1538 O O . TRP A 1 192 ? -3.600 -15.862 -3.076 1.00 94.75 192 TRP A O 1
ATOM 1548 N N . VAL A 1 193 ? -2.466 -14.162 -4.034 1.00 89.50 193 VAL A N 1
ATOM 1549 C CA . VAL A 1 193 ? -1.105 -14.596 -3.686 1.00 89.50 193 VAL A CA 1
ATOM 1550 C C . VAL A 1 193 ? -0.538 -13.772 -2.535 1.00 89.50 193 VAL A C 1
ATOM 1552 O O . VAL A 1 193 ? 0.338 -14.252 -1.820 1.00 89.50 193 VAL A O 1
ATOM 1555 N N . ASN A 1 194 ? -1.074 -12.565 -2.345 1.00 88.75 194 ASN A N 1
ATOM 1556 C CA . ASN A 1 194 ? -0.723 -11.647 -1.279 1.00 88.75 194 ASN A CA 1
ATOM 1557 C C . ASN A 1 194 ? -1.884 -11.536 -0.288 1.00 88.75 194 ASN A C 1
ATOM 1559 O O . ASN A 1 194 ? -3.049 -11.410 -0.671 1.00 88.75 194 ASN A O 1
ATOM 1563 N N . GLU A 1 195 ? -1.535 -11.519 0.989 1.00 94.88 195 GLU A N 1
ATOM 1564 C CA . GLU A 1 195 ? -2.407 -11.143 2.097 1.00 94.88 195 GLU A CA 1
ATOM 1565 C C . GLU A 1 195 ? -1.803 -9.916 2.784 1.00 94.88 195 GLU A C 1
ATOM 1567 O O . GLU A 1 195 ? -0.631 -9.600 2.561 1.00 94.88 195 GLU A O 1
ATOM 1572 N N . HIS A 1 196 ? -2.567 -9.240 3.640 1.00 97.69 196 HIS A N 1
ATOM 1573 C CA . HIS A 1 196 ? -2.102 -8.005 4.267 1.00 97.69 196 HIS A CA 1
ATOM 1574 C C . HIS A 1 196 ? -2.245 -8.036 5.780 1.00 97.69 196 HIS A C 1
ATOM 1576 O O . HIS A 1 196 ? -3.306 -8.372 6.301 1.00 97.69 196 HIS A O 1
ATOM 1582 N N . ARG A 1 197 ? -1.191 -7.634 6.495 1.00 96.75 197 ARG A N 1
ATOM 1583 C CA . ARG A 1 197 ? -1.264 -7.433 7.942 1.00 96.75 197 ARG A CA 1
ATOM 1584 C C . ARG A 1 197 ? -1.545 -5.967 8.239 1.00 96.75 197 ARG A C 1
ATOM 1586 O O . ARG A 1 197 ? -0.676 -5.114 8.073 1.00 96.75 197 ARG A O 1
ATOM 1593 N N . ILE A 1 198 ? -2.736 -5.704 8.752 1.00 96.81 198 ILE A N 1
ATOM 1594 C CA . ILE A 1 198 ? -3.083 -4.447 9.405 1.00 96.81 198 ILE A CA 1
ATOM 1595 C C . ILE A 1 198 ? -2.486 -4.488 10.811 1.00 96.81 198 ILE A C 1
ATOM 1597 O O . ILE A 1 198 ? -2.647 -5.474 11.537 1.00 96.81 198 ILE A O 1
ATOM 1601 N N . TYR A 1 199 ? -1.768 -3.437 11.184 1.00 95.50 199 TYR A N 1
ATOM 1602 C CA . TYR A 1 199 ? -1.169 -3.286 12.505 1.00 95.50 199 TYR A CA 1
ATOM 1603 C C . TYR A 1 199 ? -1.257 -1.825 12.928 1.00 95.50 199 TYR A C 1
ATOM 1605 O O . TYR A 1 199 ? -0.776 -0.949 12.210 1.00 95.50 199 TYR A O 1
ATOM 1613 N N . PHE A 1 200 ? -1.837 -1.584 14.098 1.00 94.75 200 PHE A N 1
ATOM 1614 C CA . PHE A 1 200 ? -1.985 -0.256 14.672 1.00 94.75 200 PHE A CA 1
ATOM 1615 C C . PHE A 1 200 ? -0.826 0.053 15.619 1.00 94.75 200 PHE A C 1
ATOM 1617 O O . PHE A 1 200 ? -0.623 -0.629 16.625 1.00 94.75 200 PHE A O 1
ATOM 1624 N N . SER A 1 201 ? -0.071 1.111 15.316 1.00 89.12 201 SER A N 1
ATOM 1625 C CA . SER A 1 201 ? 0.898 1.690 16.253 1.00 89.12 201 SER A CA 1
ATOM 1626 C C . SER A 1 201 ? 0.208 2.684 17.201 1.00 89.12 201 SER A C 1
ATOM 1628 O O . SER A 1 201 ? -1.007 2.890 17.152 1.00 89.12 201 SER A O 1
ATOM 1630 N N . GLN A 1 202 ? 0.972 3.315 18.098 1.00 85.69 202 GLN A N 1
ATOM 1631 C CA . GLN A 1 202 ? 0.456 4.408 18.931 1.00 85.69 202 GLN A CA 1
ATOM 1632 C C . GLN A 1 202 ? 0.222 5.710 18.146 1.00 85.69 202 GLN A C 1
ATOM 1634 O O . GLN A 1 202 ? -0.494 6.567 18.639 1.00 85.69 202 GLN A O 1
ATOM 1639 N N . GLU A 1 203 ? 0.791 5.831 16.947 1.00 87.06 203 GLU A N 1
ATOM 1640 C CA . GLU A 1 203 ? 0.869 7.071 16.159 1.00 87.06 203 GLU A CA 1
ATOM 1641 C C . GLU A 1 203 ? -0.264 7.209 15.127 1.00 87.06 203 GLU A C 1
ATOM 1643 O O . GLU A 1 203 ? -0.261 8.170 14.371 1.00 87.06 203 GLU A O 1
ATOM 1648 N N . MET A 1 204 ? -1.182 6.238 15.056 1.00 92.44 204 MET A N 1
ATOM 1649 C CA . MET A 1 204 ? -2.285 6.230 14.092 1.00 92.44 204 MET A CA 1
ATOM 1650 C C . MET A 1 204 ? -3.625 5.924 14.768 1.00 92.44 204 MET A C 1
ATOM 1652 O O . MET A 1 204 ? -3.697 5.068 15.663 1.00 92.44 204 MET A O 1
ATOM 1656 N N . ASP A 1 205 ? -4.678 6.578 14.289 1.00 96.19 205 ASP A N 1
ATOM 1657 C CA . ASP A 1 205 ? -6.068 6.384 14.713 1.00 96.19 205 ASP A CA 1
ATOM 1658 C C . ASP A 1 205 ? -6.814 5.446 13.760 1.00 96.19 205 ASP A C 1
ATOM 1660 O O . ASP A 1 205 ? -7.604 4.598 14.187 1.00 96.19 205 ASP A O 1
ATOM 1664 N N . LEU A 1 206 ? -6.514 5.564 12.465 1.00 97.69 206 LEU A N 1
ATOM 1665 C CA . LEU A 1 206 ? -7.149 4.829 11.379 1.00 97.69 206 LEU A CA 1
ATOM 1666 C C . LEU A 1 206 ? -6.108 4.119 10.505 1.00 97.69 206 LEU A C 1
ATOM 1668 O O . LEU A 1 206 ? -4.963 4.556 10.359 1.00 97.69 206 LEU A O 1
ATOM 1672 N N . TYR A 1 207 ? -6.533 3.022 9.883 1.00 98.06 207 TYR A N 1
ATOM 1673 C CA . TYR A 1 207 ? -5.743 2.290 8.900 1.00 98.06 207 TYR A CA 1
ATOM 1674 C C . TYR A 1 207 ? -6.545 2.127 7.615 1.00 98.06 207 TYR A C 1
ATOM 1676 O O . TYR A 1 207 ? -7.556 1.427 7.602 1.00 98.06 207 TYR A O 1
ATOM 1684 N N . ALA A 1 208 ? -6.085 2.742 6.533 1.00 98.31 208 ALA A N 1
ATOM 1685 C CA . ALA A 1 208 ? -6.683 2.608 5.215 1.00 98.31 208 ALA A CA 1
ATOM 1686 C C . ALA A 1 208 ? -5.936 1.556 4.384 1.00 98.31 208 ALA A C 1
ATOM 1688 O O . ALA A 1 208 ? -4.704 1.561 4.299 1.00 98.31 208 ALA A O 1
ATOM 1689 N N . LEU A 1 209 ? -6.686 0.662 3.745 1.00 98.50 209 LEU A N 1
ATOM 1690 C CA . LEU A 1 209 ? -6.171 -0.335 2.818 1.00 98.50 209 LEU A CA 1
ATOM 1691 C C . LEU A 1 209 ? -6.898 -0.229 1.476 1.00 98.50 209 LEU A C 1
ATOM 1693 O O . LEU A 1 209 ? -8.069 -0.594 1.364 1.00 98.50 209 LEU A O 1
ATOM 1697 N N . VAL A 1 210 ? -6.177 0.224 0.451 1.00 98.50 210 VAL A N 1
ATOM 1698 C CA . VAL A 1 210 ? -6.673 0.246 -0.931 1.00 98.50 210 VAL A CA 1
ATOM 1699 C C . VAL A 1 210 ? -6.363 -1.090 -1.596 1.00 98.50 210 VAL A C 1
ATOM 1701 O O . VAL A 1 210 ? -5.217 -1.541 -1.625 1.00 98.50 210 VAL A O 1
ATOM 1704 N N . ILE A 1 211 ? -7.386 -1.764 -2.103 1.00 98.19 211 ILE A N 1
ATOM 1705 C CA . ILE A 1 211 ? -7.272 -3.120 -2.634 1.00 98.19 211 ILE A CA 1
ATOM 1706 C C . ILE A 1 211 ? -7.373 -3.060 -4.150 1.00 98.19 211 ILE A C 1
ATOM 1708 O O . ILE A 1 211 ? -8.355 -2.559 -4.689 1.00 98.19 211 ILE A O 1
ATOM 1712 N N . PHE A 1 212 ? -6.371 -3.616 -4.827 1.00 97.69 212 PHE A N 1
ATOM 1713 C CA . PHE A 1 212 ? -6.335 -3.752 -6.275 1.00 97.69 212 PHE A CA 1
ATOM 1714 C C . PHE A 1 212 ? -6.477 -5.217 -6.671 1.00 97.69 212 PHE A C 1
ATOM 1716 O O . PHE A 1 212 ? -5.725 -6.075 -6.193 1.00 97.69 212 PHE A O 1
ATOM 1723 N N . VAL A 1 213 ? -7.399 -5.500 -7.584 1.00 96.12 213 VAL A N 1
ATOM 1724 C CA . VAL A 1 213 ? -7.556 -6.815 -8.208 1.00 96.12 213 VAL A CA 1
ATOM 1725 C C . VAL A 1 213 ? -7.495 -6.624 -9.711 1.00 96.12 213 VAL A C 1
ATOM 1727 O O . VAL A 1 213 ? -8.270 -5.861 -10.265 1.00 96.12 213 VAL A O 1
ATOM 1730 N N . ASP A 1 214 ? -6.566 -7.316 -10.371 1.00 95.81 214 ASP A N 1
ATOM 1731 C CA . ASP A 1 214 ? -6.394 -7.213 -11.831 1.00 95.81 214 ASP A CA 1
ATOM 1732 C C . ASP A 1 214 ? -6.087 -5.781 -12.315 1.00 95.81 214 ASP A C 1
ATOM 1734 O O . ASP A 1 214 ? -6.529 -5.358 -13.375 1.00 95.81 214 ASP A O 1
ATOM 1738 N N . LEU A 1 215 ? -5.314 -5.032 -11.515 1.00 93.31 215 LEU A N 1
ATOM 1739 C CA . LEU A 1 215 ? -4.998 -3.605 -11.710 1.00 93.31 215 LEU A CA 1
ATOM 1740 C C . LEU A 1 215 ? -6.196 -2.645 -11.567 1.00 93.31 215 LEU A C 1
ATOM 1742 O O . LEU A 1 215 ? -6.003 -1.437 -11.683 1.00 93.31 215 LEU A O 1
ATOM 1746 N N . GLU A 1 216 ? -7.389 -3.145 -11.247 1.00 94.19 216 GLU A N 1
ATOM 1747 C CA . GLU A 1 216 ? -8.568 -2.335 -10.934 1.00 94.19 216 GLU A CA 1
ATOM 1748 C C . GLU A 1 216 ? -8.687 -2.102 -9.428 1.00 94.19 216 GLU A C 1
ATOM 1750 O O . GLU A 1 216 ? -8.295 -2.950 -8.622 1.00 94.19 216 GLU A O 1
ATOM 1755 N N . ILE A 1 217 ? -9.237 -0.952 -9.039 1.00 95.31 217 ILE A N 1
ATOM 1756 C CA . ILE A 1 217 ? -9.517 -0.648 -7.635 1.00 95.31 217 ILE A CA 1
ATOM 1757 C C . ILE A 1 217 ? -10.762 -1.440 -7.231 1.00 95.31 217 ILE A C 1
ATOM 1759 O O . ILE A 1 217 ? -11.852 -1.186 -7.730 1.00 95.31 217 ILE A O 1
ATOM 1763 N N . ALA A 1 218 ? -10.593 -2.405 -6.333 1.00 94.94 218 ALA A N 1
ATOM 1764 C CA . ALA A 1 218 ? -11.673 -3.267 -5.869 1.00 94.94 218 ALA A CA 1
ATOM 1765 C C . ALA A 1 218 ? -12.383 -2.714 -4.624 1.00 94.94 218 ALA A C 1
ATOM 1767 O O . ALA A 1 218 ? -13.575 -2.945 -4.464 1.00 94.94 218 ALA A O 1
ATOM 1768 N N . ALA A 1 219 ? -11.651 -2.038 -3.732 1.00 96.38 219 ALA A N 1
ATOM 1769 C CA . ALA A 1 219 ? -12.186 -1.415 -2.518 1.00 96.38 219 ALA A CA 1
ATOM 1770 C C . ALA A 1 219 ? -11.173 -0.426 -1.922 1.00 96.38 219 ALA A C 1
ATOM 1772 O O . ALA A 1 219 ? -9.965 -0.558 -2.150 1.00 96.38 219 ALA A O 1
ATOM 1773 N N . ALA A 1 220 ? -11.642 0.501 -1.087 1.00 97.62 220 ALA A N 1
ATOM 1774 C CA . ALA A 1 220 ? -10.782 1.312 -0.227 1.00 97.62 220 ALA A CA 1
ATOM 1775 C C . ALA A 1 220 ? -11.330 1.286 1.204 1.00 97.62 220 ALA A C 1
ATOM 1777 O O . ALA A 1 220 ? -12.165 2.103 1.584 1.00 97.62 220 ALA A O 1
ATOM 1778 N N . LEU A 1 221 ? -10.853 0.320 1.994 1.00 98.19 221 LEU A N 1
ATOM 1779 C CA . LEU A 1 221 ? -11.369 0.050 3.335 1.00 98.19 221 LEU A CA 1
ATOM 1780 C C . LEU A 1 221 ? -10.609 0.853 4.393 1.00 98.19 221 LEU A C 1
ATOM 1782 O O . LEU A 1 221 ? -9.383 0.768 4.463 1.00 98.19 221 LEU A O 1
ATOM 1786 N N . ILE A 1 222 ? -11.325 1.564 5.261 1.00 98.06 222 ILE A N 1
ATOM 1787 C CA . ILE A 1 222 ? -10.785 2.194 6.470 1.00 98.06 222 ILE A CA 1
ATOM 1788 C C . ILE A 1 222 ? -11.186 1.377 7.692 1.00 98.06 222 ILE A C 1
ATOM 1790 O O . ILE A 1 222 ? -12.358 1.081 7.892 1.00 98.06 222 ILE A O 1
ATOM 1794 N N . PHE A 1 223 ? -10.206 1.064 8.536 1.00 98.19 223 PHE A N 1
ATOM 1795 C CA . PHE A 1 223 ? -10.389 0.375 9.808 1.00 98.19 223 PHE A CA 1
ATOM 1796 C C . PHE A 1 223 ? -10.081 1.325 10.972 1.00 98.19 223 PHE A C 1
ATOM 1798 O O . PHE A 1 223 ? -8.983 1.893 11.006 1.00 98.19 223 PHE A O 1
ATOM 1805 N N . PRO A 1 224 ? -10.982 1.464 11.959 1.00 97.62 224 PRO A N 1
ATOM 1806 C CA . PRO A 1 224 ? -10.682 2.178 13.191 1.00 97.62 224 PRO A CA 1
ATOM 1807 C C . PRO A 1 224 ? -9.829 1.338 14.137 1.00 97.62 224 PRO A C 1
ATOM 1809 O O . PRO A 1 224 ? -10.103 0.158 14.374 1.00 97.62 224 PRO A O 1
ATOM 1812 N N . LYS A 1 225 ? -8.839 1.969 14.771 1.00 96.94 225 LYS A N 1
ATOM 1813 C CA . LYS A 1 225 ? -8.055 1.334 15.838 1.00 96.94 225 LYS A CA 1
ATOM 1814 C C . LYS A 1 225 ? -8.926 0.876 17.005 1.00 96.94 225 LYS A C 1
ATOM 1816 O O . LYS A 1 225 ? -8.667 -0.163 17.601 1.00 96.94 225 LYS A O 1
ATOM 1821 N N . THR A 1 226 ? -9.959 1.650 17.330 1.00 96.94 226 THR A N 1
ATOM 1822 C CA . THR A 1 226 ? -10.841 1.427 18.484 1.00 96.94 226 THR A CA 1
ATOM 1823 C C . THR A 1 226 ? -11.700 0.170 18.365 1.00 96.94 226 THR A C 1
ATOM 1825 O O . THR A 1 226 ? -12.082 -0.389 19.390 1.00 96.94 226 THR A O 1
ATOM 1828 N N . SER A 1 227 ? -11.981 -0.300 17.146 1.00 97.38 227 SER A N 1
ATOM 1829 C CA . SER A 1 227 ? -12.869 -1.440 16.893 1.00 97.38 227 SER A CA 1
ATOM 1830 C C . SER A 1 227 ? -12.173 -2.649 16.262 1.00 97.38 227 SER A C 1
ATOM 1832 O O . SER A 1 227 ? -12.826 -3.666 16.014 1.00 97.38 227 SER A O 1
ATOM 1834 N N . ILE A 1 228 ? -10.850 -2.614 16.048 1.00 97.50 228 ILE A N 1
ATOM 1835 C CA . ILE A 1 228 ? -10.133 -3.698 15.352 1.00 97.50 228 ILE A CA 1
ATOM 1836 C C . ILE A 1 228 ? -10.298 -5.069 16.030 1.00 97.50 228 ILE A C 1
ATOM 1838 O O . ILE A 1 228 ? -10.453 -6.079 15.342 1.00 97.50 228 ILE A O 1
ATOM 1842 N N . GLY A 1 229 ? -10.374 -5.114 17.364 1.00 97.38 229 GLY A N 1
ATOM 1843 C CA . GLY A 1 229 ? -10.665 -6.343 18.111 1.00 97.38 229 GLY A CA 1
ATOM 1844 C C . GLY A 1 229 ? -12.051 -6.919 17.792 1.00 97.38 229 GLY A C 1
ATOM 1845 O O . GLY A 1 229 ? -12.196 -8.125 17.565 1.00 97.38 229 GLY A O 1
ATOM 1846 N N . GLN A 1 230 ? -13.066 -6.057 17.673 1.00 98.12 230 GLN A N 1
ATOM 1847 C CA . GLN A 1 230 ? -14.431 -6.448 17.297 1.00 98.12 230 GLN A CA 1
ATOM 1848 C C . GLN A 1 230 ? -14.497 -6.908 15.834 1.00 98.12 230 GLN A C 1
ATOM 1850 O O . GLN A 1 230 ? -15.154 -7.905 15.532 1.00 98.12 230 GLN A O 1
ATOM 1855 N N . VAL A 1 231 ? -13.756 -6.251 14.934 1.00 98.19 231 VAL A N 1
ATOM 1856 C CA . VAL A 1 231 ? -13.600 -6.677 13.531 1.00 98.19 231 VAL A CA 1
ATOM 1857 C C . VAL A 1 231 ? -12.964 -8.068 13.462 1.00 98.19 231 VAL A C 1
ATOM 1859 O O . VAL A 1 231 ? -13.483 -8.963 12.792 1.00 98.19 231 VAL A O 1
ATOM 1862 N N . CYS A 1 232 ? -11.888 -8.302 14.215 1.00 98.19 232 CYS A N 1
ATOM 1863 C CA . CYS A 1 232 ? -11.254 -9.612 14.348 1.00 98.19 232 CYS A CA 1
ATOM 1864 C C . CYS A 1 232 ? -12.237 -10.686 14.841 1.00 98.19 232 CYS A C 1
ATOM 1866 O O . CYS A 1 232 ? -12.249 -11.801 14.310 1.00 98.19 232 CYS A O 1
ATOM 1868 N N . GLN A 1 233 ? -13.082 -10.364 15.824 1.00 97.25 233 GLN A N 1
ATOM 1869 C CA . GLN A 1 233 ? -14.115 -11.268 16.329 1.00 97.25 233 GLN A CA 1
ATOM 1870 C C . GLN A 1 233 ? -15.181 -11.579 15.268 1.00 97.25 233 GLN A C 1
ATOM 1872 O O . GLN A 1 233 ? -15.521 -12.752 15.083 1.00 97.25 233 GLN A O 1
ATOM 1877 N N . ALA A 1 234 ? -15.672 -10.569 14.545 1.00 97.62 234 ALA A N 1
ATOM 1878 C CA . ALA A 1 234 ? -16.645 -10.732 13.461 1.00 97.62 234 ALA A CA 1
ATOM 1879 C C . ALA A 1 234 ? -16.096 -11.620 12.331 1.00 97.62 234 ALA A C 1
ATOM 1881 O O . ALA A 1 234 ? -16.802 -12.487 11.814 1.00 97.62 234 ALA A O 1
ATOM 1882 N N . LEU A 1 235 ? -14.800 -11.492 12.034 1.00 97.94 235 LEU A N 1
ATOM 1883 C CA . LEU A 1 235 ? -14.057 -12.341 11.096 1.00 97.94 235 LEU A CA 1
ATOM 1884 C C . LEU A 1 235 ? -13.667 -13.713 11.667 1.00 97.94 235 LEU A C 1
ATOM 1886 O O . LEU A 1 235 ? -13.027 -14.516 10.986 1.00 97.94 235 LEU A O 1
ATOM 1890 N N . ARG A 1 236 ? -14.038 -14.011 12.919 1.00 96.75 236 ARG A N 1
ATOM 1891 C CA . ARG A 1 236 ? -13.701 -15.253 13.638 1.00 96.75 236 ARG A CA 1
ATOM 1892 C C . ARG A 1 236 ? -12.193 -15.523 13.708 1.00 96.75 236 ARG A C 1
ATOM 1894 O O . ARG A 1 236 ? -11.769 -16.679 13.783 1.00 96.75 236 ARG A O 1
ATOM 1901 N N . LYS A 1 237 ? -11.376 -14.469 13.703 1.00 94.81 237 LYS A N 1
ATOM 1902 C CA . LYS A 1 237 ? -9.939 -14.563 13.977 1.00 94.81 237 LYS A CA 1
ATOM 1903 C C . LYS A 1 237 ? -9.731 -14.892 15.453 1.00 94.81 237 LYS A C 1
ATOM 1905 O O . LYS A 1 237 ? -10.603 -14.628 16.282 1.00 94.81 237 LYS A O 1
ATOM 1910 N N . ARG A 1 238 ? -8.588 -15.505 15.777 1.00 93.38 238 ARG A N 1
ATOM 1911 C CA . ARG A 1 238 ? -8.119 -15.759 17.151 1.00 93.38 238 ARG A CA 1
ATOM 1912 C C . ARG A 1 238 ? -6.597 -15.714 17.175 1.00 93.38 238 ARG A C 1
ATOM 1914 O O . ARG A 1 238 ? -5.961 -16.533 16.516 1.00 93.38 238 ARG A O 1
ATOM 1921 N N . HIS A 1 239 ? -6.027 -14.764 17.905 1.00 92.50 239 HIS A N 1
ATOM 1922 C CA . HIS A 1 239 ? -4.586 -14.634 18.144 1.00 92.50 239 HIS A CA 1
ATOM 1923 C C . HIS A 1 239 ? -4.335 -13.696 19.342 1.00 92.50 239 HIS A C 1
ATOM 1925 O O . HIS A 1 239 ? -5.269 -13.040 19.787 1.00 92.50 239 HIS A O 1
ATOM 1931 N N . PRO A 1 240 ? -3.112 -13.618 19.894 1.00 91.94 240 PRO A N 1
ATOM 1932 C CA . PRO A 1 240 ? -2.836 -12.751 21.046 1.00 91.94 240 PRO A CA 1
ATOM 1933 C C . PRO A 1 240 ? -3.038 -11.252 20.765 1.00 91.94 240 PRO A C 1
ATOM 1935 O O . PRO A 1 240 ? -3.490 -10.522 21.635 1.00 91.94 240 PRO A O 1
ATOM 1938 N N . ASP A 1 241 ? -2.757 -10.810 19.534 1.00 94.06 241 ASP A N 1
ATOM 1939 C CA . ASP A 1 241 ? -2.707 -9.383 19.174 1.00 94.06 241 ASP A CA 1
ATOM 1940 C C . ASP A 1 241 ? -3.998 -8.856 18.504 1.00 94.06 241 ASP A C 1
ATOM 1942 O O . ASP A 1 241 ? -3.926 -8.046 17.576 1.00 94.06 241 ASP A O 1
ATOM 1946 N N . GLN A 1 242 ? -5.177 -9.371 18.868 1.00 93.19 242 GLN A N 1
ATOM 1947 C CA . GLN A 1 242 ? -6.439 -9.052 18.166 1.00 93.19 242 GLN A CA 1
ATOM 1948 C C . GLN A 1 242 ? -6.875 -7.600 18.291 1.00 93.19 242 GLN A C 1
ATOM 1950 O O . GLN A 1 242 ? -7.470 -7.069 17.358 1.00 93.19 242 GLN A O 1
ATOM 1955 N N . ASP A 1 243 ? -6.523 -6.958 19.398 1.00 93.62 243 ASP A N 1
ATOM 1956 C CA . ASP A 1 243 ? -6.897 -5.571 19.669 1.00 93.62 243 ASP A CA 1
ATOM 1957 C C . ASP A 1 243 ? -5.965 -4.556 18.991 1.00 93.62 243 ASP A C 1
ATOM 1959 O O . ASP A 1 243 ? -6.159 -3.352 19.121 1.00 93.62 243 ASP A O 1
ATOM 1963 N N . VAL A 1 244 ? -4.943 -5.023 18.264 1.00 94.69 244 VAL A N 1
ATOM 1964 C CA . VAL A 1 244 ? -3.969 -4.150 17.583 1.00 94.69 244 VAL A CA 1
ATOM 1965 C C . VAL A 1 244 ? -3.624 -4.594 16.164 1.00 94.69 244 VAL A C 1
ATOM 1967 O O . VAL A 1 244 ? -2.911 -3.881 15.459 1.00 94.69 244 VAL A O 1
ATOM 1970 N N . SER A 1 245 ? -4.077 -5.768 15.717 1.00 96.50 245 SER A N 1
ATOM 1971 C CA . SER A 1 245 ? -3.723 -6.278 14.393 1.00 96.50 245 SER A CA 1
ATOM 1972 C C . SER A 1 245 ? -4.765 -7.203 13.783 1.00 96.50 245 SER A C 1
ATOM 1974 O O . SER A 1 245 ? -5.504 -7.880 14.490 1.00 96.50 245 SER A O 1
ATOM 1976 N N . LEU A 1 246 ? -4.766 -7.260 12.452 1.00 97.38 246 LEU A N 1
ATOM 1977 C CA . LEU A 1 246 ? -5.609 -8.133 11.642 1.00 97.38 246 LEU A CA 1
ATOM 1978 C C . LEU A 1 246 ? -4.802 -8.646 10.444 1.00 97.38 246 LEU A C 1
ATOM 1980 O O . LEU A 1 246 ? -4.267 -7.861 9.666 1.00 97.38 246 LEU A O 1
ATOM 1984 N N . GLN A 1 247 ? -4.739 -9.967 10.271 1.00 96.81 247 GLN A N 1
ATOM 1985 C CA . GLN A 1 247 ? -4.301 -10.574 9.013 1.00 96.81 247 GLN A CA 1
ATOM 1986 C C . GLN A 1 247 ? -5.504 -10.678 8.070 1.00 96.81 247 GLN A C 1
ATOM 1988 O O . GLN A 1 247 ? -6.372 -11.537 8.266 1.00 96.81 247 GLN A O 1
ATOM 1993 N N . LEU A 1 248 ? -5.542 -9.807 7.064 1.00 97.25 248 LEU A N 1
ATOM 1994 C CA . LEU A 1 248 ? -6.568 -9.758 6.034 1.00 97.25 248 LEU A CA 1
ATOM 1995 C C . LEU A 1 248 ? -6.214 -10.705 4.883 1.00 97.25 248 LEU A C 1
ATOM 1997 O O . LEU A 1 248 ? -5.239 -10.505 4.155 1.00 97.25 248 LEU A O 1
ATOM 2001 N N . THR A 1 249 ? -7.043 -11.726 4.708 1.00 97.38 249 THR A N 1
ATOM 2002 C CA . THR A 1 249 ? -6.977 -12.685 3.601 1.00 97.38 249 THR A CA 1
ATOM 2003 C C . THR A 1 249 ? -8.048 -12.382 2.554 1.00 97.38 249 THR A C 1
ATOM 2005 O O . THR A 1 249 ? -8.995 -11.640 2.818 1.00 97.38 249 THR A O 1
ATOM 2008 N N . GLN A 1 250 ? -7.973 -13.034 1.389 1.00 97.38 250 GLN A N 1
ATOM 2009 C CA . GLN A 1 250 ? -9.034 -12.954 0.375 1.00 97.38 250 GLN A CA 1
ATOM 2010 C C . GLN A 1 250 ? -10.413 -13.328 0.932 1.00 97.38 250 GLN A C 1
ATOM 2012 O O . GLN A 1 250 ? -11.416 -12.701 0.606 1.00 97.38 250 GLN A O 1
ATOM 2017 N N . ARG A 1 251 ? -10.470 -14.349 1.796 1.00 97.56 251 ARG A N 1
ATOM 2018 C CA . ARG A 1 251 ? -11.724 -14.783 2.419 1.00 97.56 251 ARG A CA 1
ATOM 2019 C C . ARG A 1 251 ? -12.303 -13.698 3.322 1.00 97.56 251 ARG A C 1
ATOM 2021 O O . ARG A 1 251 ? -13.516 -13.532 3.344 1.00 97.56 251 ARG A O 1
ATOM 2028 N N . ASP A 1 252 ? -11.450 -13.006 4.072 1.00 97.94 252 ASP A N 1
ATOM 2029 C CA . ASP A 1 252 ? -11.890 -11.939 4.971 1.00 97.94 252 ASP A CA 1
ATOM 2030 C C . ASP A 1 252 ? -12.397 -10.743 4.173 1.00 97.94 252 ASP A C 1
ATOM 2032 O O . ASP A 1 252 ? -13.463 -10.229 4.480 1.00 97.94 252 ASP A O 1
ATOM 2036 N N . PHE A 1 253 ? -11.680 -10.356 3.114 1.00 97.50 253 PHE A N 1
ATOM 2037 C CA . PHE A 1 253 ? -12.106 -9.292 2.208 1.00 97.50 253 PHE A CA 1
ATOM 2038 C C . PHE A 1 253 ? -13.482 -9.572 1.590 1.00 97.50 253 PHE A C 1
ATOM 2040 O O . PHE A 1 253 ? -14.378 -8.734 1.688 1.00 97.50 253 PHE A O 1
ATOM 2047 N N . ASN A 1 254 ? -13.678 -10.768 1.025 1.00 96.75 254 ASN A N 1
ATOM 2048 C CA . ASN A 1 254 ? -14.975 -11.168 0.476 1.00 96.75 254 ASN A CA 1
ATOM 2049 C C . ASN A 1 254 ? -16.063 -11.135 1.559 1.00 96.75 254 ASN A C 1
ATOM 2051 O O . ASN A 1 254 ? -17.148 -10.622 1.340 1.00 96.75 254 ASN A O 1
ATOM 2055 N N . TYR A 1 255 ? -15.763 -11.625 2.765 1.00 98.12 255 TYR A N 1
ATOM 2056 C CA . TYR A 1 255 ? -16.737 -11.607 3.853 1.00 98.12 255 TYR A CA 1
ATOM 2057 C C . TYR A 1 255 ? -17.095 -10.185 4.312 1.00 98.12 255 TYR A C 1
ATOM 2059 O O . TYR A 1 255 ? -18.258 -9.938 4.618 1.00 98.12 255 TYR A O 1
ATOM 2067 N N . ILE A 1 256 ? -16.134 -9.256 4.353 1.00 97.06 256 ILE A N 1
ATOM 2068 C CA . ILE A 1 256 ? -16.394 -7.843 4.671 1.00 97.06 256 ILE A CA 1
ATOM 2069 C C . ILE A 1 256 ? -17.302 -7.225 3.613 1.00 97.06 256 ILE A C 1
ATOM 2071 O O . ILE A 1 256 ? -18.331 -6.657 3.959 1.00 97.06 256 ILE A O 1
ATOM 2075 N N . THR A 1 257 ? -16.945 -7.374 2.339 1.00 94.00 257 THR A N 1
ATOM 2076 C CA . THR A 1 257 ? -17.688 -6.783 1.215 1.00 94.00 257 THR A CA 1
ATOM 2077 C C . THR A 1 257 ? -19.096 -7.365 1.076 1.00 94.00 257 THR A C 1
ATOM 2079 O O . THR A 1 257 ? -20.053 -6.608 0.930 1.00 94.00 257 THR A O 1
ATOM 2082 N N . ASP A 1 258 ? -19.262 -8.678 1.251 1.00 95.62 258 ASP A N 1
ATOM 2083 C CA . ASP A 1 258 ? -20.573 -9.343 1.252 1.00 95.62 258 ASP A CA 1
ATOM 2084 C C . ASP A 1 258 ? -21.452 -8.944 2.457 1.00 95.62 258 ASP A C 1
ATOM 2086 O O . ASP A 1 258 ? -22.664 -9.159 2.442 1.00 95.62 258 ASP A O 1
ATOM 2090 N N . ASN A 1 259 ? -20.860 -8.393 3.525 1.00 96.50 259 ASN A N 1
ATOM 2091 C CA . ASN A 1 259 ? -21.547 -8.050 4.775 1.00 96.50 259 ASN A CA 1
ATOM 2092 C C . ASN A 1 259 ? -21.243 -6.609 5.217 1.00 96.50 259 ASN A C 1
ATOM 2094 O O . ASN A 1 259 ? -21.088 -6.359 6.413 1.00 96.50 259 ASN A O 1
ATOM 2098 N N . LEU A 1 260 ? -21.160 -5.661 4.276 1.00 93.06 260 LEU A N 1
ATOM 2099 C CA . LEU A 1 260 ? -20.671 -4.303 4.544 1.00 93.06 260 LEU A CA 1
ATOM 2100 C C . LEU A 1 260 ? -21.388 -3.627 5.724 1.00 93.06 260 LEU A C 1
ATOM 2102 O O . LEU A 1 260 ? -20.722 -3.145 6.630 1.00 93.06 260 LEU A O 1
ATOM 2106 N N . GLN A 1 261 ? -22.718 -3.729 5.806 1.00 94.75 261 GLN A N 1
ATOM 2107 C CA . GLN A 1 261 ? -23.518 -3.162 6.906 1.00 94.75 261 GLN A CA 1
ATOM 2108 C C . GLN A 1 261 ? -23.086 -3.642 8.303 1.00 94.75 261 GLN A C 1
ATOM 2110 O O . GLN A 1 261 ? -23.115 -2.881 9.270 1.00 94.75 261 GLN A O 1
ATOM 2115 N N . LEU A 1 262 ? -22.680 -4.913 8.432 1.00 96.88 262 LEU A N 1
ATOM 2116 C CA . LEU A 1 262 ? -22.173 -5.452 9.696 1.00 96.88 262 LEU A CA 1
ATOM 2117 C C . LEU A 1 262 ? -20.864 -4.763 10.092 1.00 96.88 262 LEU A C 1
ATOM 2119 O O . LEU A 1 262 ? -20.653 -4.482 11.267 1.00 96.88 262 LEU A O 1
ATOM 2123 N N . PHE A 1 263 ? -19.982 -4.522 9.125 1.00 97.62 263 PHE A N 1
ATOM 2124 C CA . PHE A 1 263 ? -18.670 -3.927 9.361 1.00 97.62 263 PHE A CA 1
ATOM 2125 C C . PHE A 1 263 ? -18.736 -2.399 9.489 1.00 97.62 263 PHE A C 1
ATOM 2127 O O . PHE A 1 263 ? -18.015 -1.845 10.317 1.00 97.62 263 PHE A O 1
ATOM 2134 N N . GLU A 1 264 ? -19.672 -1.739 8.808 1.00 96.38 264 GLU A N 1
ATOM 2135 C CA . GLU A 1 264 ? -20.020 -0.328 9.022 1.00 96.38 264 GLU A CA 1
ATOM 2136 C C . GLU A 1 264 ? -20.501 -0.078 10.453 1.00 96.38 264 GLU A C 1
ATOM 2138 O O . GLU A 1 264 ? -20.085 0.888 11.087 1.00 96.38 264 GLU A O 1
ATOM 2143 N N . ALA A 1 265 ? -21.295 -0.992 11.025 1.00 97.31 265 ALA A N 1
ATOM 2144 C CA . ALA A 1 265 ? -21.689 -0.920 12.435 1.00 97.31 265 ALA A CA 1
ATOM 2145 C C . ALA A 1 265 ? -20.498 -1.051 13.410 1.00 97.31 265 ALA A C 1
ATOM 2147 O O . ALA A 1 265 ? -20.606 -0.666 14.574 1.00 97.31 265 ALA A O 1
ATOM 2148 N N . LEU A 1 266 ? -19.361 -1.578 12.942 1.00 97.75 266 LEU A N 1
ATOM 2149 C CA . LEU A 1 266 ? -18.084 -1.621 13.663 1.00 97.75 266 LEU A CA 1
ATOM 2150 C C . LEU A 1 266 ? -17.157 -0.451 13.281 1.00 97.75 266 LEU A C 1
ATOM 2152 O O . LEU A 1 266 ? -16.008 -0.416 13.717 1.00 97.75 266 LEU A O 1
ATOM 2156 N N . GLY A 1 267 ? -17.625 0.496 12.468 1.00 96.69 267 GLY A N 1
ATOM 2157 C CA . GLY A 1 267 ? -16.874 1.662 12.005 1.00 96.69 267 GLY A CA 1
ATOM 2158 C C . GLY A 1 267 ? -15.930 1.402 10.829 1.00 96.69 267 GLY A C 1
ATOM 2159 O O . GLY A 1 267 ? -15.136 2.279 10.503 1.00 96.69 267 GLY A O 1
ATOM 2160 N N . VAL A 1 268 ? -15.974 0.223 10.200 1.00 97.19 268 VAL A N 1
ATOM 2161 C CA . VAL A 1 268 ? -15.226 -0.027 8.960 1.00 97.19 268 VAL A CA 1
ATOM 2162 C C . VAL A 1 268 ? -15.980 0.598 7.796 1.00 97.19 268 VAL A C 1
ATOM 2164 O O . VAL A 1 268 ? -17.144 0.275 7.576 1.00 97.19 268 VAL A O 1
ATOM 2167 N N . THR A 1 269 ? -15.302 1.433 7.020 1.00 95.19 269 THR A N 1
ATOM 2168 C CA . THR A 1 269 ? -15.915 2.161 5.901 1.00 95.19 269 THR A CA 1
ATOM 2169 C C . THR A 1 269 ? -15.262 1.752 4.591 1.00 95.19 269 THR A C 1
ATOM 2171 O O . THR A 1 269 ? -14.037 1.679 4.526 1.00 95.19 269 THR A O 1
ATOM 2174 N N . ASP A 1 270 ? -16.053 1.534 3.539 1.00 94.50 270 ASP A N 1
ATOM 2175 C CA . ASP A 1 270 ? -15.543 1.493 2.165 1.00 94.50 270 ASP A CA 1
ATOM 2176 C C . ASP A 1 270 ? -15.742 2.860 1.503 1.00 94.50 270 ASP A C 1
ATOM 2178 O O . ASP A 1 270 ? -16.868 3.295 1.260 1.00 94.50 270 ASP A O 1
ATOM 2182 N N . LEU A 1 271 ? -14.642 3.554 1.219 1.00 90.19 271 LEU A N 1
ATOM 2183 C CA . LEU A 1 271 ? -14.675 4.903 0.652 1.00 90.19 271 LEU A CA 1
ATOM 2184 C C . LEU A 1 271 ? -15.201 4.935 -0.787 1.00 90.19 271 LEU A C 1
ATOM 2186 O O . LEU A 1 271 ? -15.596 5.996 -1.266 1.00 90.19 271 LEU A O 1
ATOM 2190 N N . LEU A 1 272 ? -15.203 3.796 -1.485 1.00 88.25 272 LEU A N 1
ATOM 2191 C CA . LEU A 1 272 ? -15.661 3.726 -2.873 1.00 88.25 272 LEU A CA 1
ATOM 2192 C C . LEU A 1 272 ? -17.164 3.483 -2.989 1.00 88.25 272 LEU A C 1
ATOM 2194 O O . LEU A 1 272 ? -17.713 3.689 -4.065 1.00 88.25 272 LEU A O 1
ATOM 2198 N N . PHE A 1 273 ? -17.841 3.097 -1.903 1.00 78.25 273 PHE A N 1
ATOM 2199 C CA . PHE A 1 273 ? -19.266 2.755 -1.926 1.00 78.25 273 PHE A CA 1
ATOM 2200 C C . PHE A 1 273 ? -20.152 3.885 -2.482 1.00 78.25 273 PHE A C 1
ATOM 2202 O O . PHE A 1 273 ? -21.169 3.627 -3.122 1.00 78.25 273 PHE A O 1
ATOM 2209 N N . TRP A 1 274 ? -19.754 5.142 -2.266 1.00 65.31 274 TRP A N 1
ATOM 2210 C CA . TRP A 1 274 ? -20.501 6.330 -2.696 1.00 65.31 274 TRP A CA 1
ATOM 2211 C C . TRP A 1 274 ? -20.083 6.871 -4.067 1.00 65.31 274 TRP A C 1
ATOM 2213 O O . TRP A 1 274 ? -20.681 7.837 -4.548 1.00 65.31 274 TRP A O 1
ATOM 2223 N N . LEU A 1 275 ? -19.061 6.287 -4.696 1.00 68.69 275 LEU A N 1
ATOM 2224 C CA . LEU A 1 275 ? -18.631 6.697 -6.027 1.00 68.69 275 LEU A CA 1
ATOM 2225 C C . LEU A 1 275 ? -19.507 6.017 -7.089 1.00 68.69 275 LEU A C 1
ATOM 2227 O O . LEU A 1 275 ? -19.834 4.837 -6.956 1.00 68.69 275 LEU A O 1
ATOM 2231 N N . PRO A 1 276 ? -19.912 6.741 -8.147 1.00 53.62 276 PRO A N 1
ATOM 2232 C CA . PRO A 1 276 ? -20.604 6.121 -9.268 1.00 53.62 276 PRO A CA 1
ATOM 2233 C C . PRO A 1 276 ? -19.701 5.062 -9.936 1.00 53.62 276 PRO A C 1
ATOM 2235 O O . PRO A 1 276 ? -18.484 5.267 -9.977 1.00 53.62 276 PRO A O 1
ATOM 2238 N N . PRO A 1 277 ? -20.282 3.954 -10.438 1.00 54.16 277 PRO A N 1
ATOM 2239 C CA . PRO A 1 277 ? -19.543 2.891 -11.120 1.00 54.16 277 PRO A CA 1
ATOM 2240 C C . PRO A 1 277 ? -18.916 3.345 -12.443 1.00 54.16 277 PRO A C 1
ATOM 2242 O O . PRO A 1 277 ? -19.470 4.266 -13.091 1.00 54.16 277 PRO A O 1
#

Radius of gyration: 23.64 Å; chains: 1; bounding box: 65×46×55 Å

Sequence (277 aa):
MIRFENDDNAYLSWLEMNPSGFVVNCERNPKPHYLMLHTASCRHISTSKRSNWTTNEYIKVCSMDMHELKKWAKGRVGGELQPCRCMKSPINPMHRQHSLQMNLPNLNTQNGYSDQIIAAYKQYRIARLDLLAHLELPSSNRDPLAEFSEWLVAFLVGGSLVNSRVQKGYDVIGPEGETIQVKYLANPKGKWVNEHRIYFSQEMDLYALVIFVDLEIAAALIFPKTSIGQVCQALRKRHPDQDVSLQLTQRDFNYITDNLQLFEALGVTDLLFWLPP

Secondary structure (DSSP, 8-state):
-EEESS-HHHHHHHHHH-TT-EEEEEESS--TT-EEEEETT-TTTT-TT---SSSTTEEEEEES-HHHHHHHIIIIIS--PEEPGGGS-S--TT------------GGGHHHHHHHHHHHHHHHHHHHHHHHHHTT-TT--S-HHHHHHHHHHHHHTT-EE-S-TTSSS-SEE-TTS-EEEEEEEEE-SSS-S--EEEE--TT-SEEEEEEEETTEEEEEEEEEGGGHHHHHHHTT---TTTTTEEEE-HHHHHHHHHTHHHHHTTT-EETTTTS--

Foldseek 3Di:
DDKDAPCQPVLLVCLVVQQQKKKWKAFPQRAQVGTEIDGSVDCVQHPPVDDQSRPDGIMIDIDSDPVVVQCCSCPPRVHGYDYDCNVVDPPDPPDDPDDPPPPPDDPVCVVVVVVVVVVVVVVVVVVLCVLCVVLVNNPDPDDSVQSVQLSVVCVLQVWDADPDPPDPDAGTQGPVRFGEHEDEAEAEPDAGPDKDKQFHDPRHQKYWYFYHYNNDTPWIKIDGLQLQLVLCVVLVHDDPCSSTMDTGHPVSVVVCVVPVVVVVVSVMDTSCPPPDD